Protein AF-M8C915-F1 (afdb_monomer_lite)

Organism: Aegilops tauschii (NCBI:txid37682)

pLDDT: mean 76.18, std 20.66, range [31.09, 98.12]

Foldseek 3Di:
DDDDPPDPVVVVVVVVVVVVVVVVVVVVVVVVVVVVVDDPVVVVVVVVVVVVVVVVVVVVVVVVVVVVVQVVQQVVCVVVCVVVVHRGVVVVVVVVVVVVVVVVVVVVVVVVVVVVVVVVVVVVVPPPPPVVVVVVVVVVVVVVVVVVVVVVVVVVVVVVVVVVVVVVVVVVVVVVVVVVVVVPVVVVVVVVVVVVVVVVVVVVVVVVVVVVVLVVVVVVVVVCVVVVPDDPDDPDDDDDDDDDDDDDDDDVVPVVVVVPPDDPVVVVVVVVVVVVVVVVVVVVVVVVVVVVVVVVVVVVVVVVVVVVVVVVVVVVVVVVPPPDDDDDDDDDDDDDDDDDDDDDDDDDDDDDDDDDDDDPPDPPDD

Sequence (366 aa):
MTGGLSGAMEARSNKWDDSRIESLKKKHKLESEMSELGSPRELQREELAVSEKITGLEKKSKKAGGKKTNEIVDRIYKDFSTSVGVTNIHEYEEKQLKDAQALQGTKLSLSNQLSKLKYQQEYEQKRDMHDPTAKLNNTHESLEKKLKGMQERECHELKAEAEDWKLKSDECVAQEYEQKRDMHDPTAKLNNTHESLEKKLKGMQERECHVQLRSRQREIHEKCELEQLKLPTVNDPMDTGSSSQELDHDYSQLTEIYLQVMRLSDRDKLEAEFKQKIGNHHSTYWMKSMQLSERRGREVRTRISKNVSKVKNGEKKKTHKNVRGDLPGTDYIPQTGGASHRRRTNRPAQEQNLKTRTFCEVLNNL

Structure (mmCIF, N/CA/C/O backbone):
data_AF-M8C915-F1
#
_entry.id   AF-M8C915-F1
#
loop_
_atom_site.group_PDB
_atom_site.id
_atom_site.type_symbol
_atom_site.label_atom_id
_atom_site.label_alt_id
_atom_site.label_comp_id
_atom_site.label_asym_id
_atom_site.label_entity_id
_atom_site.label_seq_id
_atom_site.pdbx_PDB_ins_code
_atom_site.Cartn_x
_atom_site.Cartn_y
_atom_site.Cartn_z
_atom_site.occupancy
_atom_site.B_iso_or_equiv
_atom_site.auth_seq_id
_atom_site.auth_comp_id
_atom_site.auth_asym_id
_atom_site.auth_atom_id
_atom_site.pdbx_PDB_model_num
ATOM 1 N N . MET A 1 1 ? 112.136 58.561 -57.563 1.00 38.50 1 MET A N 1
ATOM 2 C CA . MET A 1 1 ? 111.161 59.428 -58.255 1.00 38.50 1 MET A CA 1
ATOM 3 C C . MET A 1 1 ? 109.897 58.623 -58.486 1.00 38.50 1 MET A C 1
ATOM 5 O O . MET A 1 1 ? 109.978 57.457 -58.838 1.00 38.50 1 MET A O 1
ATOM 9 N N . THR A 1 2 ? 108.781 59.257 -58.148 1.00 53.03 2 THR A N 1
ATOM 10 C CA . THR A 1 2 ? 107.364 58.897 -58.307 1.00 53.03 2 THR A CA 1
ATOM 11 C C . THR A 1 2 ? 107.003 57.920 -59.430 1.00 53.03 2 THR A C 1
ATOM 13 O O . THR A 1 2 ? 107.364 58.158 -60.579 1.00 53.03 2 THR A O 1
ATOM 16 N N . GLY A 1 3 ? 106.149 56.934 -59.126 1.00 46.78 3 GLY A N 1
ATOM 17 C CA . GLY A 1 3 ? 105.267 56.354 -60.142 1.00 46.78 3 GLY A CA 1
ATOM 18 C C . GLY A 1 3 ? 104.745 54.946 -59.853 1.00 46.78 3 GLY A C 1
ATOM 19 O O . GLY A 1 3 ? 105.491 53.984 -59.957 1.00 46.78 3 GLY A O 1
ATOM 20 N N . GLY A 1 4 ? 103.434 54.829 -59.610 1.00 50.34 4 GLY A N 1
ATOM 21 C CA . GLY A 1 4 ? 102.659 53.734 -60.211 1.00 50.34 4 GLY A CA 1
ATOM 22 C C . GLY A 1 4 ? 102.225 52.552 -59.338 1.00 50.34 4 GLY A C 1
ATOM 23 O O . GLY A 1 4 ? 102.341 51.413 -59.772 1.00 50.34 4 GLY A O 1
ATOM 24 N N . LEU A 1 5 ? 101.639 52.797 -58.165 1.00 52.28 5 LEU A N 1
ATOM 25 C CA . LEU A 1 5 ? 100.993 51.796 -57.291 1.00 52.28 5 LEU A CA 1
ATOM 26 C C . LEU A 1 5 ? 99.668 51.178 -57.829 1.00 52.28 5 LEU A C 1
ATOM 28 O O . LEU A 1 5 ? 98.916 50.616 -57.043 1.00 52.28 5 LEU A O 1
ATOM 32 N N . SER A 1 6 ? 99.328 51.247 -59.124 1.00 53.72 6 SER A N 1
ATOM 33 C CA . SER A 1 6 ? 97.921 51.028 -59.542 1.00 53.72 6 SER A CA 1
ATOM 34 C C . SER A 1 6 ? 97.557 49.630 -60.078 1.00 53.72 6 SER A C 1
ATOM 36 O O . SER A 1 6 ? 96.429 49.198 -59.895 1.00 53.72 6 SER A O 1
ATOM 38 N N . GLY A 1 7 ? 98.463 48.875 -60.715 1.00 56.75 7 GLY A N 1
ATOM 39 C CA . GLY A 1 7 ? 98.048 47.702 -61.520 1.00 56.75 7 GLY A CA 1
ATOM 40 C C . GLY A 1 7 ? 97.860 46.366 -60.777 1.00 56.75 7 GLY A C 1
ATOM 41 O O . GLY A 1 7 ? 97.058 45.530 -61.186 1.00 56.75 7 GLY A O 1
ATOM 42 N N . ALA A 1 8 ? 98.586 46.131 -59.679 1.00 54.28 8 ALA A N 1
ATOM 43 C CA . ALA A 1 8 ? 98.568 44.837 -58.976 1.00 54.28 8 ALA A CA 1
ATOM 44 C C . ALA A 1 8 ? 97.492 44.739 -57.874 1.00 54.28 8 ALA A C 1
ATOM 46 O O . ALA A 1 8 ? 97.098 43.634 -57.492 1.00 54.28 8 ALA A O 1
ATOM 47 N N . MET A 1 9 ? 96.994 45.881 -57.383 1.00 53.22 9 MET A N 1
ATOM 48 C CA . MET A 1 9 ? 95.834 45.937 -56.483 1.00 53.22 9 MET A CA 1
ATOM 49 C C . MET A 1 9 ? 94.518 45.728 -57.244 1.00 53.22 9 MET A C 1
ATOM 51 O O . MET A 1 9 ? 93.615 45.083 -56.721 1.00 53.22 9 MET A O 1
ATOM 55 N N . GLU A 1 10 ? 94.436 46.168 -58.499 1.00 56.09 10 GLU A N 1
ATOM 56 C CA . GLU A 1 10 ? 93.204 46.130 -59.295 1.00 56.09 10 GLU A CA 1
ATOM 57 C C . GLU A 1 10 ? 92.842 44.705 -59.760 1.00 56.09 10 GLU A C 1
ATOM 59 O O . GLU A 1 10 ? 91.714 44.256 -59.583 1.00 56.09 10 GLU A O 1
ATOM 64 N N . ALA A 1 11 ? 93.817 43.902 -60.205 1.00 57.41 11 ALA A N 1
ATOM 65 C CA . ALA A 1 11 ? 93.576 42.509 -60.616 1.00 57.41 11 ALA A CA 1
ATOM 66 C C . ALA A 1 11 ? 93.233 41.550 -59.451 1.00 57.41 11 ALA A C 1
ATOM 68 O O . ALA A 1 11 ? 92.605 40.509 -59.663 1.00 57.41 11 ALA A O 1
ATOM 69 N N . ARG A 1 12 ? 93.648 41.876 -58.216 1.00 55.75 12 ARG A N 1
ATOM 70 C CA . ARG A 1 12 ? 93.291 41.110 -57.006 1.00 55.75 12 ARG A CA 1
ATOM 71 C C . ARG A 1 12 ? 91.986 41.605 -56.374 1.00 55.75 12 ARG A C 1
ATOM 73 O O . ARG A 1 12 ? 91.281 40.770 -55.815 1.00 55.75 12 ARG A O 1
ATOM 80 N N . SER A 1 13 ? 91.645 42.892 -56.511 1.00 56.75 13 SER A N 1
ATOM 81 C CA . SER A 1 13 ? 90.323 43.435 -56.149 1.00 56.75 13 SER A CA 1
ATOM 82 C C . SER A 1 13 ? 89.229 42.833 -57.034 1.00 56.75 13 SER A C 1
ATOM 84 O O . SER A 1 13 ? 88.305 42.201 -56.527 1.00 56.75 13 SER A O 1
ATOM 86 N N . ASN A 1 14 ? 89.427 42.857 -58.358 1.00 58.41 14 ASN A N 1
ATOM 87 C CA . ASN A 1 14 ? 88.424 42.409 -59.327 1.00 58.41 14 ASN A CA 1
ATOM 88 C C . ASN A 1 14 ? 88.029 40.929 -59.176 1.00 58.41 14 ASN A C 1
ATOM 90 O O . ASN A 1 14 ? 86.896 40.568 -59.450 1.00 58.41 14 ASN A O 1
ATOM 94 N N . LYS A 1 15 ? 88.911 40.053 -58.670 1.00 60.38 15 LYS A N 1
ATOM 95 C CA . LYS A 1 15 ? 88.585 38.627 -58.444 1.00 60.38 15 LYS A CA 1
ATOM 96 C C . LYS A 1 15 ? 87.541 38.422 -57.335 1.00 60.38 15 LYS A C 1
ATOM 98 O O . LYS A 1 15 ? 86.728 37.499 -57.403 1.00 60.38 15 LYS A O 1
ATOM 103 N N . TRP A 1 16 ? 87.602 39.256 -56.295 1.00 60.97 16 TRP A N 1
ATOM 104 C CA . TRP A 1 16 ? 86.638 39.258 -55.193 1.00 60.97 16 TRP A CA 1
ATOM 105 C C . TRP A 1 16 ? 85.360 40.003 -55.584 1.00 60.97 16 TRP A C 1
ATOM 107 O O . TRP A 1 16 ? 84.274 39.594 -55.170 1.00 60.97 16 TRP A O 1
ATOM 117 N N . ASP A 1 17 ? 85.481 41.013 -56.446 1.00 70.38 17 ASP A N 1
ATOM 118 C CA . ASP A 1 17 ? 84.347 41.746 -57.001 1.00 70.38 17 ASP A CA 1
ATOM 119 C C . ASP A 1 17 ? 83.558 40.904 -58.023 1.00 70.38 17 ASP A C 1
ATOM 121 O O . ASP A 1 17 ? 82.337 40.854 -57.931 1.00 70.38 17 ASP A O 1
ATOM 125 N N . ASP A 1 18 ? 84.205 40.124 -58.895 1.00 76.88 18 ASP A N 1
ATOM 126 C CA . ASP A 1 18 ? 83.549 39.256 -59.890 1.00 76.88 18 ASP A CA 1
ATOM 127 C C . ASP A 1 18 ? 82.753 38.113 -59.245 1.00 76.88 18 ASP A C 1
ATOM 129 O O . ASP A 1 18 ? 81.609 37.852 -59.611 1.00 76.88 18 ASP A O 1
ATOM 133 N N . SER A 1 19 ? 83.320 37.446 -58.234 1.00 79.38 19 SER A N 1
ATOM 134 C CA . SER A 1 19 ? 82.616 36.402 -57.471 1.00 79.38 19 SER A CA 1
ATOM 135 C C . SER A 1 19 ? 81.404 36.974 -56.719 1.00 79.38 19 SER A C 1
ATOM 137 O O . SER A 1 19 ? 80.324 36.369 -56.651 1.00 79.38 19 SER A O 1
ATOM 139 N N . ARG A 1 20 ? 81.545 38.199 -56.198 1.00 82.31 20 ARG A N 1
ATOM 140 C CA . ARG A 1 20 ? 80.453 38.945 -55.572 1.00 82.31 20 ARG A CA 1
ATOM 141 C C . AR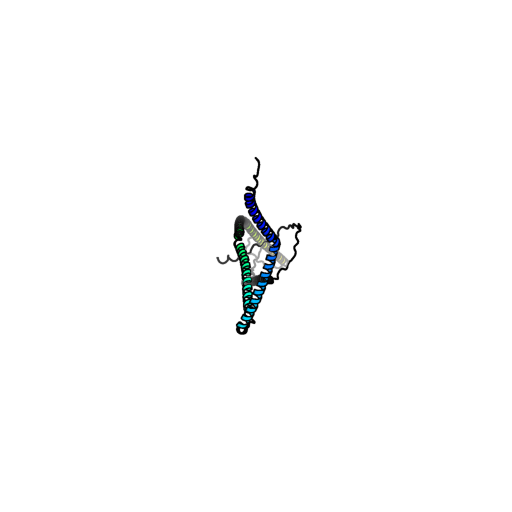G A 1 20 ? 79.398 39.378 -56.596 1.00 82.31 20 ARG A C 1
ATOM 143 O O . ARG A 1 20 ? 78.211 39.289 -56.308 1.00 82.31 20 ARG A O 1
ATOM 150 N N . ILE A 1 21 ? 79.797 39.781 -57.797 1.00 82.38 21 ILE A N 1
ATOM 151 C CA . ILE A 1 21 ? 78.893 40.152 -58.892 1.00 82.38 21 ILE A CA 1
ATOM 152 C C . ILE A 1 21 ? 78.132 38.927 -59.411 1.00 82.38 21 ILE A C 1
ATOM 154 O O . ILE A 1 21 ? 76.921 39.008 -59.590 1.00 82.38 21 ILE A O 1
ATOM 158 N N . GLU A 1 22 ? 78.778 37.778 -59.603 1.00 83.81 22 GLU A N 1
ATOM 159 C CA . GLU A 1 22 ? 78.109 36.546 -60.047 1.00 83.81 22 GLU A CA 1
ATOM 160 C C . GLU A 1 22 ? 77.145 35.992 -58.990 1.00 83.81 22 GLU A C 1
ATOM 162 O O . GLU A 1 22 ? 76.025 35.587 -59.312 1.00 83.81 22 GLU A O 1
ATOM 167 N N . SER A 1 23 ? 77.518 36.040 -57.707 1.00 84.06 23 SER A N 1
ATOM 168 C CA . SER A 1 23 ? 76.590 35.700 -56.621 1.00 84.06 23 SER A CA 1
ATOM 169 C C . SER A 1 23 ? 75.407 36.673 -56.541 1.00 84.06 23 SER A C 1
ATOM 171 O O . SER A 1 23 ? 74.281 36.231 -56.309 1.00 84.06 23 SER A O 1
ATOM 173 N N . LEU A 1 24 ? 75.615 37.965 -56.823 1.00 85.56 24 LEU A N 1
ATOM 174 C CA . LEU A 1 24 ? 74.541 38.956 -56.943 1.00 85.56 24 LEU A CA 1
ATOM 175 C C . LEU A 1 24 ? 73.653 38.730 -58.172 1.00 85.56 24 LEU A C 1
ATOM 177 O O . LEU A 1 24 ? 72.438 38.813 -58.044 1.00 85.56 24 LEU A O 1
ATOM 181 N N . LYS A 1 25 ? 74.207 38.388 -59.341 1.00 87.50 25 LYS A N 1
ATOM 182 C CA . LYS A 1 25 ? 73.418 38.031 -60.535 1.00 87.50 25 LYS A CA 1
ATOM 183 C C . LYS A 1 25 ? 72.577 36.787 -60.288 1.00 87.50 25 LYS A C 1
ATOM 185 O O . LYS A 1 25 ? 71.403 36.763 -60.644 1.00 87.50 25 LYS A O 1
ATOM 190 N N . LYS A 1 26 ? 73.150 35.769 -59.638 1.00 89.06 26 LYS A N 1
ATOM 191 C CA . LYS A 1 26 ? 72.420 34.564 -59.233 1.00 89.06 26 LYS A CA 1
ATOM 192 C C . LYS A 1 26 ? 71.311 34.903 -58.242 1.00 89.06 26 LYS A C 1
ATOM 194 O O . LYS A 1 26 ? 70.204 34.403 -58.390 1.00 89.06 26 LYS A O 1
ATOM 199 N N . LYS A 1 27 ? 71.581 35.790 -57.283 1.00 86.31 27 LYS A N 1
ATOM 200 C CA . LYS A 1 27 ? 70.575 36.294 -56.344 1.00 86.31 27 LYS A CA 1
ATOM 201 C C . LYS A 1 27 ? 69.454 37.051 -57.060 1.00 86.31 27 LYS A C 1
ATOM 203 O O . LYS A 1 27 ? 68.301 36.728 -56.833 1.00 86.31 27 LYS A O 1
ATOM 208 N N . HIS A 1 28 ? 69.774 37.979 -57.959 1.00 86.19 28 HIS A N 1
ATOM 209 C CA . HIS A 1 28 ? 68.784 38.726 -58.739 1.00 86.19 28 HIS A CA 1
ATOM 210 C C . HIS A 1 28 ? 67.959 37.805 -59.644 1.00 86.19 28 HIS A C 1
ATOM 212 O O . HIS A 1 28 ? 66.758 37.991 -59.798 1.00 86.19 28 HIS A O 1
ATOM 218 N N . LYS A 1 29 ? 68.584 36.779 -60.230 1.00 88.25 29 LYS A N 1
ATOM 219 C CA . LYS A 1 29 ? 67.878 35.760 -61.010 1.00 88.25 29 LYS A CA 1
ATOM 220 C C . LYS A 1 29 ? 66.891 34.980 -60.139 1.00 88.25 29 LYS A C 1
ATOM 222 O O . LYS A 1 29 ? 65.741 34.839 -60.528 1.00 88.25 29 LYS A O 1
ATOM 227 N N . LEU A 1 30 ? 67.311 34.562 -58.943 1.00 84.56 30 LEU A N 1
ATOM 228 C CA . LEU A 1 30 ? 66.426 33.924 -57.965 1.00 84.56 30 LEU A CA 1
ATOM 229 C C . LEU A 1 30 ? 65.316 34.874 -57.485 1.00 84.56 30 LEU A C 1
ATOM 231 O O . LEU A 1 30 ? 64.187 34.441 -57.318 1.00 84.56 30 LEU A O 1
ATOM 235 N N . GLU A 1 31 ? 65.599 36.164 -57.290 1.00 82.81 31 GLU A N 1
ATOM 236 C CA . GLU A 1 31 ? 64.591 37.175 -56.934 1.00 82.81 31 GLU A CA 1
ATOM 237 C C . GLU A 1 31 ? 63.582 37.401 -58.073 1.00 82.81 31 GLU A C 1
ATOM 239 O O . GLU A 1 31 ? 62.388 37.514 -57.805 1.00 82.81 31 GLU A O 1
ATOM 244 N N . SER A 1 32 ? 64.031 37.391 -59.333 1.00 83.75 32 SER A N 1
ATOM 245 C CA . SER A 1 32 ? 63.165 37.459 -60.519 1.00 83.75 32 SER A CA 1
ATOM 246 C C . SER A 1 32 ? 62.274 36.221 -60.629 1.00 83.75 32 SER A C 1
ATOM 248 O O . SER A 1 32 ? 61.064 36.354 -60.775 1.00 83.75 32 SER A O 1
ATOM 250 N N . GLU A 1 33 ? 62.847 35.023 -60.476 1.00 84.25 33 GLU A N 1
ATOM 251 C CA . GLU A 1 33 ? 62.104 33.755 -60.479 1.00 84.25 33 GLU A CA 1
ATOM 252 C C . GLU A 1 33 ? 61.085 33.699 -59.320 1.00 84.25 33 GLU A C 1
ATOM 254 O O . GLU A 1 33 ? 59.947 33.281 -59.511 1.00 84.25 33 GLU A O 1
ATOM 259 N N . MET A 1 34 ? 61.434 34.197 -58.128 1.00 74.00 34 MET A N 1
ATOM 260 C CA . MET A 1 34 ? 60.511 34.285 -56.985 1.00 74.00 34 MET A CA 1
ATOM 261 C C . MET A 1 34 ? 59.401 35.325 -57.185 1.00 74.00 34 MET A C 1
ATOM 263 O O . MET A 1 34 ? 58.300 35.147 -56.668 1.00 74.00 34 MET A O 1
ATOM 267 N N . SER A 1 35 ? 59.678 36.406 -57.918 1.00 76.81 35 SER A N 1
ATOM 268 C CA . SER A 1 35 ? 58.688 37.425 -58.278 1.00 76.81 35 SER A CA 1
ATOM 269 C C . SER A 1 35 ? 57.713 36.923 -59.350 1.00 76.81 35 SER A C 1
ATOM 271 O O . SER A 1 35 ? 56.542 37.297 -59.333 1.00 76.81 35 SER A O 1
ATOM 273 N N . GLU A 1 36 ? 58.175 36.077 -60.273 1.00 81.50 36 GLU A N 1
ATOM 274 C CA . GLU A 1 36 ? 57.349 35.444 -61.311 1.00 81.50 36 GLU A CA 1
ATOM 275 C C . GLU A 1 36 ? 56.415 34.361 -60.757 1.00 81.50 36 GLU A C 1
ATOM 277 O O . GLU A 1 36 ? 55.303 34.201 -61.257 1.00 81.50 36 GLU A O 1
ATOM 282 N N . LEU A 1 37 ? 56.819 33.647 -59.700 1.00 69.56 37 LEU A N 1
ATOM 283 C CA . LEU A 1 37 ? 56.031 32.570 -59.083 1.00 69.56 37 LEU A CA 1
ATOM 284 C C . LEU A 1 37 ? 54.781 33.055 -58.316 1.00 69.56 37 LEU A C 1
ATOM 286 O O . LEU A 1 37 ? 54.081 32.251 -57.706 1.00 69.56 37 LEU A O 1
ATOM 290 N N . GLY A 1 38 ? 54.441 34.344 -58.387 1.00 74.94 38 GLY A N 1
ATOM 291 C CA . GLY A 1 38 ? 53.267 34.917 -57.733 1.00 74.94 38 GLY A CA 1
ATOM 292 C C . GLY A 1 38 ? 53.406 34.983 -56.209 1.00 74.94 38 GLY A C 1
ATOM 293 O O . GLY A 1 38 ? 54.370 34.512 -55.605 1.00 74.94 38 GLY A O 1
ATOM 294 N N . SER A 1 39 ? 52.435 35.609 -55.540 1.00 82.00 39 SER A N 1
ATOM 295 C CA . SER A 1 39 ? 52.457 35.658 -54.074 1.00 82.00 39 SER A CA 1
ATOM 296 C C . SER A 1 39 ? 52.291 34.243 -53.500 1.00 82.00 39 SER A C 1
ATOM 298 O O . SER A 1 39 ? 51.404 33.519 -53.956 1.00 82.00 39 SER A O 1
ATOM 300 N N . PRO A 1 40 ? 53.008 33.861 -52.424 1.00 80.69 40 PRO A N 1
ATOM 301 C CA . PRO A 1 40 ? 52.779 32.586 -51.736 1.00 80.69 40 PRO A CA 1
ATOM 302 C C . PRO A 1 40 ? 51.306 32.338 -51.366 1.00 80.69 40 PRO A C 1
ATOM 304 O O . PRO A 1 40 ? 50.837 31.205 -51.368 1.00 80.69 40 PRO A O 1
ATOM 307 N N . ARG A 1 41 ? 50.538 33.407 -51.102 1.00 81.38 41 ARG A N 1
ATOM 308 C CA . ARG A 1 41 ? 49.092 33.328 -50.827 1.00 81.38 41 ARG A CA 1
ATOM 309 C C . ARG A 1 41 ? 48.245 33.014 -52.062 1.00 81.38 41 ARG A C 1
ATOM 311 O O . ARG A 1 41 ? 47.137 32.507 -51.931 1.00 81.38 41 ARG A O 1
ATOM 318 N N . GLU A 1 42 ? 48.699 33.395 -53.247 1.00 84.44 42 GLU A N 1
ATOM 319 C CA . GLU A 1 42 ? 48.025 33.104 -54.512 1.00 84.44 42 GLU A CA 1
ATOM 320 C C . GLU A 1 42 ? 48.289 31.663 -54.938 1.00 84.44 42 GLU A C 1
ATOM 322 O O . GLU A 1 42 ? 47.333 30.935 -55.186 1.00 84.44 42 GLU A O 1
ATOM 327 N N . LEU A 1 43 ? 49.542 31.208 -54.842 1.00 84.69 43 LEU A N 1
ATOM 328 C CA . LEU A 1 43 ? 49.895 29.799 -55.029 1.00 84.69 43 LEU A CA 1
ATOM 329 C C . LEU A 1 43 ? 49.123 28.875 -54.082 1.00 84.69 43 LEU A C 1
ATOM 331 O O . LEU A 1 43 ? 48.573 27.876 -54.527 1.00 84.69 43 LEU A O 1
ATOM 335 N N . GLN A 1 44 ? 49.002 29.234 -52.800 1.00 84.88 44 GLN A N 1
ATOM 336 C CA . GLN A 1 44 ? 48.230 28.439 -51.841 1.00 84.88 44 GLN A CA 1
ATOM 337 C C . GLN A 1 44 ? 46.726 28.409 -52.164 1.00 84.88 44 GLN A C 1
ATOM 339 O O . GLN A 1 44 ? 46.057 27.409 -51.913 1.00 84.88 44 GLN A O 1
ATOM 344 N N . ARG A 1 45 ? 46.171 29.485 -52.739 1.00 86.25 45 ARG A N 1
ATOM 345 C CA . ARG A 1 45 ? 44.769 29.505 -53.187 1.00 86.25 45 ARG A CA 1
ATOM 346 C C . ARG A 1 45 ? 44.555 28.611 -54.404 1.00 86.25 45 ARG A C 1
ATOM 348 O O . ARG A 1 45 ? 43.589 27.853 -54.423 1.00 86.25 45 ARG A O 1
ATOM 355 N N . GLU A 1 46 ? 45.459 28.663 -55.376 1.00 87.94 46 GLU A N 1
ATOM 356 C CA . GLU A 1 46 ? 45.406 27.792 -56.551 1.00 87.94 46 GLU A CA 1
ATOM 357 C C . GLU A 1 46 ? 45.661 26.322 -56.191 1.00 87.94 46 GLU A C 1
ATOM 359 O O . GLU A 1 46 ? 44.972 25.444 -56.703 1.00 87.94 46 GLU A O 1
ATOM 364 N N . GLU A 1 47 ? 46.563 26.031 -55.250 1.00 87.69 47 GLU A N 1
ATOM 365 C CA . GLU A 1 47 ? 46.785 24.679 -54.723 1.00 87.69 47 GLU A CA 1
ATOM 366 C C . GLU A 1 47 ? 45.507 24.109 -54.094 1.00 87.69 47 GLU A C 1
ATOM 368 O O . GLU A 1 47 ? 45.098 22.992 -54.421 1.00 87.69 47 GLU A O 1
ATOM 373 N N . LEU A 1 48 ? 44.823 24.892 -53.252 1.00 88.81 48 LEU A N 1
ATOM 374 C CA . LEU A 1 48 ? 43.539 24.493 -52.679 1.00 88.81 48 LEU A CA 1
ATOM 375 C C . LEU A 1 48 ? 42.489 24.271 -53.775 1.00 88.81 48 LEU A C 1
ATOM 377 O O . LEU A 1 48 ? 41.843 23.223 -53.782 1.00 88.81 48 LEU A O 1
ATOM 381 N N . ALA A 1 49 ? 42.375 25.178 -54.748 1.00 90.56 49 ALA A N 1
ATOM 382 C CA . ALA A 1 49 ? 41.427 25.051 -55.856 1.00 90.56 49 ALA A CA 1
ATOM 383 C C . ALA A 1 49 ? 41.703 23.817 -56.738 1.00 90.56 49 ALA A C 1
ATOM 385 O O . ALA A 1 49 ? 40.776 23.129 -57.178 1.00 90.56 49 ALA A O 1
ATOM 386 N N . VAL A 1 50 ? 42.973 23.504 -56.996 1.00 91.44 50 VAL A N 1
ATOM 387 C CA . VAL A 1 50 ? 43.384 22.291 -57.711 1.00 91.44 50 VAL A CA 1
ATOM 388 C C . VAL A 1 50 ? 43.089 21.050 -56.869 1.00 91.44 50 VAL A C 1
ATOM 390 O O . VAL A 1 50 ? 42.537 20.089 -57.403 1.00 91.44 50 VAL A O 1
ATOM 393 N N . SER A 1 51 ? 43.349 21.073 -55.559 1.00 90.56 51 SER A N 1
ATOM 394 C CA . SER A 1 51 ? 43.024 19.959 -54.656 1.00 90.56 51 SER A CA 1
ATOM 395 C C . SER A 1 51 ? 41.516 19.671 -54.611 1.00 90.56 51 SER A C 1
ATOM 397 O O . SER A 1 51 ? 41.087 18.517 -54.681 1.00 90.56 51 SER A O 1
ATOM 399 N N . GLU A 1 52 ? 40.676 20.707 -54.605 1.00 91.56 52 GLU A N 1
ATOM 400 C CA . GLU A 1 52 ? 39.220 20.573 -54.667 1.00 91.56 52 GLU A CA 1
ATOM 401 C C . GLU A 1 52 ? 38.769 19.964 -56.001 1.00 91.56 52 GLU A C 1
ATOM 403 O O . GLU A 1 52 ? 37.915 19.072 -56.032 1.00 91.56 52 GLU A O 1
ATOM 408 N N . LYS A 1 53 ? 39.378 20.378 -57.119 1.00 94.06 53 LYS A N 1
ATOM 409 C CA . LYS A 1 53 ? 39.108 19.788 -58.439 1.00 94.06 53 LYS A CA 1
ATOM 410 C C . LYS A 1 53 ? 39.539 18.324 -58.504 1.00 94.06 53 LYS A C 1
ATOM 412 O O . LYS A 1 53 ? 38.765 17.501 -58.996 1.00 94.06 53 LYS A O 1
ATOM 417 N N . ILE A 1 54 ? 40.721 17.985 -57.985 1.00 93.25 54 ILE A N 1
ATOM 418 C CA . ILE A 1 54 ? 41.228 16.606 -57.922 1.00 93.25 54 ILE A CA 1
ATOM 419 C C . ILE A 1 54 ? 40.273 15.744 -57.095 1.00 93.25 54 ILE A C 1
ATOM 421 O O . ILE A 1 54 ? 39.759 14.748 -57.600 1.00 93.25 54 ILE A O 1
ATOM 425 N N . THR A 1 55 ? 39.928 16.164 -55.875 1.00 91.88 55 THR A N 1
ATOM 426 C CA . THR A 1 55 ? 38.995 15.410 -55.020 1.00 91.88 55 THR A CA 1
ATOM 427 C C . THR A 1 55 ? 37.603 15.285 -55.652 1.00 91.88 55 THR A C 1
ATOM 429 O O . THR A 1 55 ? 36.949 14.245 -55.537 1.00 91.88 55 THR A O 1
ATOM 432 N N . GLY A 1 56 ? 37.137 16.313 -56.367 1.00 91.88 56 GLY A N 1
ATOM 433 C CA . GLY A 1 56 ? 35.893 16.275 -57.131 1.00 91.88 56 GLY A CA 1
ATOM 434 C C . GLY A 1 56 ? 35.926 15.260 -58.279 1.00 91.88 56 GLY A C 1
ATOM 435 O O . GLY A 1 56 ? 34.975 14.491 -58.453 1.00 91.88 56 GLY A O 1
ATOM 436 N N . LEU A 1 57 ? 37.017 15.226 -59.046 1.00 91.50 57 LEU A N 1
ATOM 437 C CA . LEU A 1 57 ? 37.224 14.263 -60.130 1.00 91.50 57 LEU A CA 1
ATOM 438 C C . LEU A 1 57 ? 37.363 12.834 -59.599 1.00 91.50 57 LEU A C 1
ATOM 440 O O . LEU A 1 57 ? 36.739 11.926 -60.147 1.00 91.50 57 LEU A O 1
ATOM 444 N N . GLU A 1 58 ? 38.078 12.629 -58.496 1.00 91.69 58 GLU A N 1
ATOM 445 C CA . GLU A 1 58 ? 38.187 11.326 -57.838 1.00 91.69 58 GLU A CA 1
ATOM 446 C C . GLU A 1 58 ? 36.827 10.802 -57.373 1.00 91.69 58 GLU A C 1
ATOM 448 O O . GLU A 1 58 ? 36.492 9.643 -57.622 1.00 91.69 58 GLU A O 1
ATOM 453 N N . LYS A 1 59 ? 36.004 11.652 -56.743 1.00 92.06 59 LYS A N 1
ATOM 454 C CA . LYS A 1 59 ? 34.635 11.286 -56.339 1.00 92.06 59 LYS A CA 1
ATOM 455 C C . LYS A 1 59 ? 33.790 10.874 -57.544 1.00 92.06 59 LYS A C 1
ATOM 457 O O . LYS A 1 59 ? 33.074 9.874 -57.480 1.00 92.06 59 LYS A O 1
ATOM 462 N N . LYS A 1 60 ? 33.879 11.615 -58.654 1.00 91.62 60 LYS A N 1
ATOM 463 C CA . LYS A 1 60 ? 33.157 11.296 -59.898 1.00 91.62 60 LYS A CA 1
ATOM 464 C C . LYS A 1 60 ? 33.646 9.990 -60.523 1.00 91.62 60 LYS A C 1
ATOM 466 O O . LYS A 1 60 ? 32.813 9.171 -60.901 1.00 91.62 60 LYS A O 1
ATOM 471 N N . SER A 1 61 ? 34.959 9.777 -60.579 1.00 88.75 61 SER A N 1
ATOM 472 C CA . SER A 1 61 ? 35.574 8.551 -61.095 1.00 88.75 61 SER A CA 1
ATOM 473 C C . SER A 1 61 ? 35.156 7.328 -60.273 1.00 88.75 61 SER A C 1
ATOM 475 O O . SER A 1 61 ? 34.640 6.360 -60.829 1.00 88.75 61 SER A O 1
ATOM 477 N N . LYS A 1 62 ? 35.234 7.413 -58.937 1.00 87.56 62 LYS A N 1
ATOM 478 C CA . LYS A 1 62 ? 34.767 6.360 -58.017 1.00 87.56 62 LYS A CA 1
ATOM 479 C C . LYS A 1 62 ? 33.279 6.054 -58.204 1.00 87.56 62 LYS A C 1
ATOM 481 O O . LYS A 1 62 ? 32.902 4.890 -58.299 1.00 87.56 62 LYS A O 1
ATOM 486 N N . LYS A 1 63 ? 32.432 7.083 -58.329 1.00 88.25 63 LYS A N 1
ATOM 487 C CA . LYS A 1 63 ? 30.991 6.910 -58.583 1.00 88.25 63 LYS A CA 1
ATOM 488 C C . LYS A 1 63 ? 30.717 6.251 -59.938 1.00 88.25 63 LYS A C 1
ATOM 490 O O . LYS A 1 63 ? 29.834 5.406 -60.032 1.00 88.25 63 LYS A O 1
ATOM 495 N N . ALA A 1 64 ? 31.443 6.640 -60.986 1.00 87.19 64 ALA A N 1
ATOM 496 C CA . ALA A 1 64 ? 31.288 6.066 -62.320 1.00 87.19 64 ALA A CA 1
ATOM 497 C C . ALA A 1 64 ? 31.765 4.605 -62.378 1.00 87.19 64 ALA A C 1
ATOM 499 O O . ALA A 1 64 ? 31.083 3.773 -62.970 1.00 87.19 64 ALA A O 1
ATOM 500 N N . GLY A 1 65 ? 32.892 4.288 -61.733 1.00 84.88 65 GLY A N 1
ATOM 501 C CA . GLY A 1 65 ? 33.384 2.918 -61.585 1.00 84.88 65 GLY A CA 1
ATOM 502 C C . GLY A 1 65 ? 32.404 2.036 -60.811 1.00 84.88 65 GLY A C 1
ATOM 503 O O . GLY A 1 65 ? 32.038 0.974 -61.300 1.00 84.88 65 GLY A O 1
ATOM 504 N N . GLY A 1 66 ? 31.898 2.519 -59.671 1.00 85.62 66 GLY A N 1
ATOM 505 C CA . GLY A 1 66 ? 30.916 1.793 -58.859 1.00 85.62 66 GLY A CA 1
ATOM 506 C C . GLY A 1 66 ? 29.639 1.437 -59.622 1.00 85.62 66 GLY A C 1
ATOM 507 O O . GLY A 1 66 ? 29.186 0.304 -59.551 1.00 85.62 66 GLY A O 1
ATOM 508 N N . LYS A 1 67 ? 29.097 2.355 -60.435 1.00 86.25 67 LYS A N 1
ATOM 509 C CA . LYS A 1 67 ? 27.913 2.067 -61.267 1.00 86.25 67 LYS A CA 1
ATOM 510 C C . LYS A 1 67 ? 28.140 0.921 -62.253 1.00 86.25 67 LYS A C 1
ATOM 512 O O . LYS A 1 67 ? 27.303 0.035 -62.344 1.00 86.25 67 LYS A O 1
ATOM 517 N N . LYS A 1 68 ? 29.280 0.921 -62.951 1.00 88.69 68 LYS A N 1
ATOM 518 C CA . LYS A 1 68 ? 29.629 -0.145 -63.904 1.00 88.69 68 LYS A CA 1
ATOM 519 C C . LYS A 1 68 ? 29.789 -1.492 -63.205 1.00 88.69 68 LYS A C 1
ATOM 521 O O . LYS A 1 68 ? 29.361 -2.509 -63.735 1.00 88.69 68 LYS A O 1
ATOM 526 N N . THR A 1 69 ? 30.393 -1.497 -62.018 1.00 88.50 69 THR A N 1
ATOM 527 C CA . THR A 1 69 ? 30.500 -2.708 -61.200 1.00 88.50 69 THR A CA 1
ATOM 528 C C . THR A 1 69 ? 29.119 -3.231 -60.826 1.00 88.50 69 THR A C 1
ATOM 530 O O . THR A 1 69 ? 28.859 -4.411 -61.039 1.00 88.50 69 THR A O 1
ATOM 533 N N . ASN A 1 70 ? 28.223 -2.361 -60.355 1.00 86.31 70 ASN A N 1
ATOM 534 C CA . ASN A 1 70 ? 26.857 -2.747 -60.004 1.00 86.31 70 ASN A CA 1
ATOM 535 C C . ASN A 1 70 ? 26.111 -3.322 -61.218 1.00 86.31 70 ASN A C 1
ATOM 537 O O . ASN A 1 70 ? 25.548 -4.399 -61.124 1.00 86.31 70 ASN A O 1
ATOM 541 N N . GLU A 1 71 ? 26.201 -2.699 -62.395 1.00 86.44 71 GLU A N 1
ATOM 542 C CA . GLU A 1 71 ? 25.575 -3.223 -63.622 1.00 86.44 71 GLU A CA 1
ATOM 543 C C . GLU A 1 71 ? 26.067 -4.637 -63.997 1.00 86.44 71 GLU A C 1
ATOM 545 O O . GLU A 1 71 ? 25.291 -5.477 -64.458 1.00 86.44 71 GLU A O 1
ATOM 550 N N . ILE A 1 72 ? 27.360 -4.920 -63.800 1.00 88.19 72 ILE A N 1
ATOM 551 C CA . ILE A 1 72 ? 27.935 -6.253 -64.036 1.00 88.19 72 ILE A CA 1
ATOM 552 C C . ILE A 1 72 ? 27.415 -7.252 -63.000 1.00 88.19 72 ILE A C 1
ATOM 554 O O . ILE A 1 72 ? 27.031 -8.364 -63.358 1.00 88.19 72 ILE A O 1
ATOM 558 N N . VAL A 1 73 ? 27.398 -6.858 -61.729 1.00 87.50 73 VAL A N 1
ATOM 559 C CA . VAL A 1 73 ? 26.920 -7.679 -60.613 1.00 87.50 73 VAL A CA 1
ATOM 560 C C . VAL A 1 73 ? 25.441 -8.028 -60.803 1.00 87.50 73 VAL A C 1
ATOM 562 O O . VAL A 1 73 ? 25.089 -9.205 -60.778 1.00 87.50 73 VAL A O 1
ATOM 565 N N . ASP A 1 74 ? 24.600 -7.052 -61.133 1.00 86.81 74 ASP A N 1
ATOM 566 C CA . ASP A 1 74 ? 23.173 -7.243 -61.413 1.00 86.81 74 ASP A CA 1
ATOM 567 C C . ASP A 1 74 ? 22.951 -8.247 -62.543 1.00 86.81 74 ASP A C 1
ATOM 569 O O . ASP A 1 74 ? 22.060 -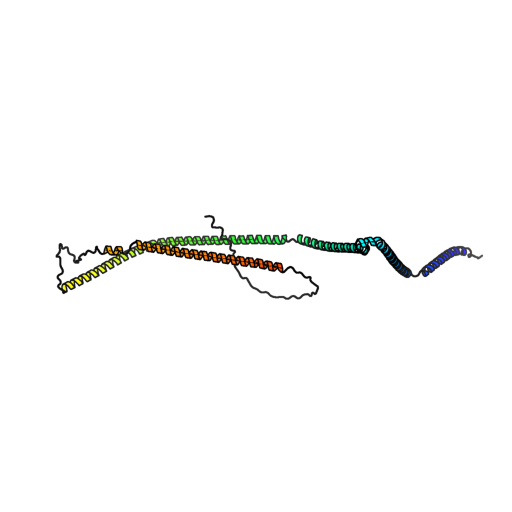9.094 -62.483 1.00 86.81 74 ASP A O 1
ATOM 573 N N . ARG A 1 75 ? 23.795 -8.186 -63.579 1.00 88.19 75 ARG A N 1
ATOM 574 C CA . ARG A 1 75 ? 23.741 -9.117 -64.706 1.00 88.19 75 ARG A CA 1
ATOM 575 C C . ARG A 1 75 ? 24.145 -10.537 -64.308 1.00 88.19 75 ARG A C 1
ATOM 577 O O . ARG A 1 75 ? 23.541 -11.478 -64.812 1.00 88.19 75 ARG A O 1
ATOM 584 N N . ILE A 1 76 ? 25.148 -10.693 -63.444 1.00 90.06 76 ILE A N 1
ATOM 585 C CA . ILE A 1 76 ? 25.621 -12.003 -62.965 1.00 90.06 76 ILE A CA 1
ATOM 586 C C . ILE A 1 76 ? 24.586 -12.648 -62.037 1.00 90.06 76 ILE A C 1
ATOM 588 O O . ILE A 1 76 ? 24.349 -13.849 -62.127 1.00 90.06 76 ILE A O 1
ATOM 592 N N . TYR A 1 77 ? 23.950 -11.860 -61.168 1.00 90.31 77 TYR A N 1
ATOM 593 C CA . TYR A 1 77 ? 23.039 -12.371 -60.143 1.00 90.31 77 TYR A CA 1
ATOM 594 C C . TYR A 1 77 ? 21.554 -12.318 -60.522 1.00 90.31 77 TYR A C 1
ATOM 596 O O . TYR A 1 77 ? 20.723 -12.740 -59.724 1.00 90.31 77 TYR A O 1
ATOM 604 N N . LYS A 1 78 ? 21.191 -11.871 -61.730 1.00 88.94 78 LYS A N 1
ATOM 605 C CA . LYS A 1 78 ? 19.792 -11.709 -62.171 1.00 88.94 78 LYS A CA 1
ATOM 606 C C . LYS A 1 78 ? 18.915 -12.946 -61.939 1.00 88.94 78 LYS A C 1
ATOM 608 O O . LYS A 1 78 ? 17.795 -12.830 -61.434 1.00 88.94 78 LYS A O 1
ATOM 613 N N . ASP A 1 79 ? 19.422 -14.124 -62.289 1.00 90.62 79 ASP A N 1
ATOM 614 C CA . ASP A 1 79 ? 18.681 -15.384 -62.156 1.00 90.62 79 ASP A CA 1
ATOM 615 C C . ASP A 1 79 ? 18.482 -15.754 -60.678 1.00 90.62 79 ASP A C 1
ATOM 617 O O . ASP A 1 79 ? 17.403 -16.189 -60.273 1.00 90.62 79 ASP A O 1
ATOM 621 N N . PHE A 1 80 ? 19.491 -15.487 -59.842 1.00 88.44 80 PHE A N 1
ATOM 622 C CA . PHE A 1 80 ? 19.424 -15.675 -58.394 1.00 88.44 80 PHE A CA 1
ATOM 623 C C . PHE A 1 80 ? 18.456 -14.688 -57.732 1.00 88.44 80 PHE A C 1
ATOM 625 O O . PHE A 1 80 ? 17.611 -15.099 -56.941 1.00 88.44 80 PHE A O 1
ATOM 632 N N . SER A 1 81 ? 18.520 -13.402 -58.085 1.00 89.56 81 SER A N 1
ATOM 633 C CA . SER A 1 81 ? 17.592 -12.377 -57.596 1.00 89.56 81 SER A CA 1
ATOM 634 C C . SER A 1 81 ? 16.142 -12.753 -57.916 1.00 89.56 81 SER A C 1
ATOM 636 O O . SER A 1 81 ? 15.293 -12.740 -57.025 1.00 89.56 81 SER A O 1
ATOM 638 N N . THR A 1 82 ? 15.884 -13.228 -59.139 1.00 87.62 82 THR A N 1
ATOM 639 C CA . THR A 1 82 ? 14.567 -13.750 -59.543 1.00 87.62 82 THR A CA 1
ATOM 640 C C . THR A 1 82 ? 14.161 -14.974 -58.711 1.00 87.62 82 THR A C 1
ATOM 642 O O . THR A 1 82 ? 13.015 -15.064 -58.279 1.00 87.62 82 THR A O 1
ATOM 645 N N . SER A 1 83 ? 15.097 -15.887 -58.422 1.00 90.44 83 SER A N 1
ATOM 646 C CA . SER A 1 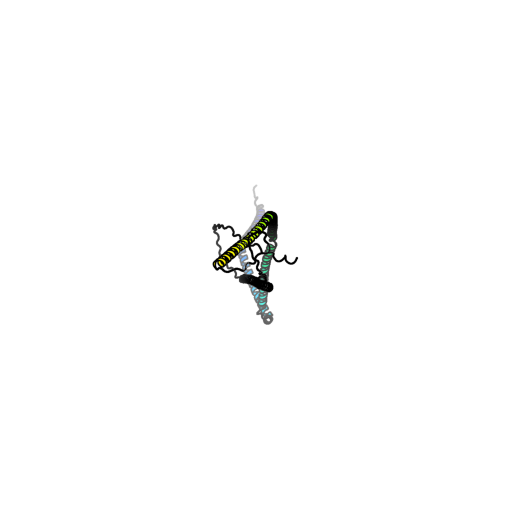83 ? 14.850 -17.081 -57.599 1.00 90.44 83 SER A CA 1
ATOM 647 C C . SER A 1 83 ? 14.547 -16.772 -56.129 1.00 90.44 83 SER A C 1
ATOM 649 O O . SER A 1 83 ? 13.788 -17.511 -55.506 1.00 90.44 83 SER A O 1
ATOM 651 N N . VAL A 1 84 ? 15.149 -15.727 -55.555 1.00 84.69 84 VAL A N 1
ATOM 652 C CA . VAL A 1 84 ? 14.928 -15.300 -54.158 1.00 84.69 84 VAL A CA 1
ATOM 653 C C . VAL A 1 84 ? 13.762 -14.300 -54.054 1.00 84.69 84 VAL A C 1
ATOM 655 O O . VAL A 1 84 ? 13.298 -13.994 -52.958 1.00 84.69 84 VAL A O 1
ATOM 658 N N . GLY A 1 85 ? 13.241 -13.824 -55.190 1.00 86.19 85 GLY A N 1
ATOM 659 C CA . GLY A 1 85 ? 12.124 -12.880 -55.253 1.00 86.19 85 GLY A CA 1
ATOM 660 C C . GLY A 1 85 ? 12.513 -11.437 -54.920 1.00 86.19 85 GLY A C 1
ATOM 661 O O . GLY A 1 85 ? 11.683 -10.684 -54.416 1.00 86.19 85 GLY A O 1
ATOM 662 N N . VAL A 1 86 ? 13.765 -11.048 -55.177 1.00 86.12 86 VAL A N 1
ATOM 663 C CA . VAL A 1 86 ? 14.278 -9.681 -54.973 1.00 86.12 86 VAL A CA 1
ATOM 664 C C . VAL A 1 86 ? 14.631 -9.066 -56.328 1.00 86.12 86 VAL A C 1
ATOM 666 O O . VAL A 1 86 ? 15.053 -9.781 -57.232 1.00 86.12 86 VAL A O 1
ATOM 669 N N . THR A 1 87 ? 14.473 -7.749 -56.499 1.00 83.62 87 THR A N 1
ATOM 670 C CA . THR A 1 87 ? 14.748 -7.100 -57.795 1.00 83.62 87 THR A CA 1
ATOM 671 C C . THR A 1 87 ? 16.237 -7.100 -58.156 1.00 83.62 87 THR A C 1
ATOM 673 O O . THR A 1 87 ? 16.591 -7.251 -59.324 1.00 83.62 87 THR A O 1
ATOM 676 N N . ASN A 1 88 ? 17.104 -6.966 -57.149 1.00 86.56 88 ASN A N 1
ATOM 677 C CA . ASN A 1 88 ? 18.559 -6.932 -57.257 1.00 86.56 88 ASN A CA 1
ATOM 678 C C . ASN A 1 88 ? 19.184 -7.330 -55.902 1.00 86.56 88 ASN A C 1
ATOM 680 O O . ASN A 1 88 ? 18.634 -7.010 -54.848 1.00 86.56 88 ASN A O 1
ATOM 684 N N . ILE A 1 89 ? 20.346 -7.988 -55.902 1.00 84.81 89 ILE A N 1
ATOM 685 C CA . ILE A 1 89 ? 21.099 -8.298 -54.679 1.00 84.81 89 ILE A CA 1
ATOM 686 C C . ILE A 1 89 ? 21.402 -7.060 -53.820 1.00 84.81 89 ILE A C 1
ATOM 688 O O . ILE A 1 89 ? 21.418 -7.166 -52.597 1.00 84.81 89 ILE A O 1
ATOM 692 N N . HIS A 1 90 ? 21.558 -5.880 -54.423 1.00 83.88 90 HIS A N 1
ATOM 693 C CA . HIS A 1 90 ? 21.837 -4.652 -53.677 1.00 83.88 90 HIS A CA 1
ATOM 694 C C . HIS A 1 90 ? 20.644 -4.168 -52.846 1.00 83.88 90 HIS A C 1
ATOM 696 O O . HIS A 1 90 ? 20.835 -3.662 -51.745 1.00 83.88 90 HIS A O 1
ATOM 702 N N . GLU A 1 91 ? 19.412 -4.369 -53.326 1.00 82.56 91 GLU A N 1
ATOM 703 C CA . GLU A 1 91 ? 18.205 -4.072 -52.544 1.00 82.56 91 GLU A CA 1
ATOM 704 C C . GLU A 1 91 ? 18.141 -4.970 -51.300 1.00 82.56 91 GLU A C 1
ATOM 706 O O . GLU A 1 91 ? 17.808 -4.518 -50.201 1.00 82.56 91 GLU A O 1
ATOM 711 N N . TYR A 1 92 ? 18.509 -6.245 -51.460 1.00 85.62 92 TYR A N 1
ATOM 712 C CA . TYR A 1 92 ? 18.590 -7.187 -50.350 1.00 85.62 92 TYR A CA 1
ATOM 713 C C . TYR A 1 92 ? 19.658 -6.769 -49.331 1.00 85.62 92 TYR A C 1
ATOM 715 O O . TYR A 1 92 ? 19.374 -6.715 -48.134 1.00 85.62 92 TYR A O 1
ATOM 723 N N . GLU A 1 93 ? 20.865 -6.436 -49.793 1.00 86.31 93 GLU A N 1
ATOM 724 C CA . GLU A 1 93 ? 21.959 -5.954 -48.943 1.00 86.31 93 GLU A CA 1
ATOM 725 C C . GLU A 1 93 ? 21.584 -4.668 -48.197 1.00 86.31 93 GLU A C 1
ATOM 727 O O . GLU A 1 93 ? 21.800 -4.573 -46.988 1.00 86.31 93 GLU A O 1
ATOM 732 N N . GLU A 1 94 ? 20.977 -3.697 -48.886 1.00 88.19 94 GLU A N 1
ATOM 733 C CA . GLU A 1 94 ? 20.541 -2.435 -48.287 1.00 88.19 94 GLU A CA 1
ATOM 734 C C . GLU A 1 94 ? 19.466 -2.667 -47.222 1.00 88.19 94 GLU A C 1
ATOM 736 O O . GLU A 1 94 ? 19.543 -2.098 -46.130 1.00 88.19 94 GLU A O 1
ATOM 741 N N . LYS A 1 95 ? 18.496 -3.549 -47.491 1.00 90.12 95 LYS A N 1
ATOM 742 C CA . LYS A 1 95 ? 17.470 -3.920 -46.513 1.00 90.12 95 LYS A CA 1
ATOM 743 C C . LYS A 1 95 ? 18.082 -4.574 -45.274 1.00 90.12 95 LYS A C 1
ATOM 745 O O . LYS A 1 95 ? 17.781 -4.146 -44.164 1.00 90.12 95 LYS A O 1
ATOM 750 N N . GLN A 1 96 ? 18.975 -5.549 -45.447 1.00 86.38 96 GLN A N 1
ATOM 751 C CA . GLN A 1 96 ? 19.657 -6.212 -44.328 1.00 86.38 96 GLN A CA 1
ATOM 752 C C . GLN A 1 96 ? 20.504 -5.229 -43.514 1.00 86.38 96 GLN A C 1
ATOM 754 O O . GLN A 1 96 ? 20.481 -5.252 -42.283 1.00 86.38 96 GLN A O 1
ATOM 759 N N . LEU A 1 97 ? 21.218 -4.323 -44.188 1.00 93.88 97 LEU A N 1
ATOM 760 C CA . LEU A 1 97 ? 22.009 -3.290 -43.528 1.00 93.88 97 LEU A CA 1
ATOM 761 C C . LEU A 1 97 ? 21.120 -2.334 -42.726 1.00 93.88 97 LEU A C 1
ATOM 763 O O . LEU A 1 97 ? 21.440 -2.002 -41.584 1.00 93.88 97 LEU A O 1
ATOM 767 N N . LYS A 1 98 ? 19.991 -1.913 -43.298 1.00 94.88 98 LYS A N 1
ATOM 768 C CA . LYS A 1 98 ? 19.023 -1.038 -42.634 1.00 94.88 98 LYS A CA 1
ATOM 769 C C . LYS A 1 98 ? 18.379 -1.717 -41.428 1.00 94.88 98 LYS A C 1
ATOM 771 O O . LYS A 1 98 ? 18.285 -1.091 -40.374 1.00 94.88 98 LYS A O 1
ATOM 776 N N . ASP A 1 99 ? 17.996 -2.984 -41.551 1.00 95.06 99 ASP A N 1
ATOM 777 C CA . ASP A 1 99 ? 17.432 -3.776 -40.455 1.00 95.06 99 ASP A CA 1
ATOM 778 C C . ASP A 1 99 ? 18.463 -3.962 -39.329 1.00 95.06 99 ASP A C 1
ATOM 780 O O . ASP A 1 99 ? 18.141 -3.776 -38.153 1.00 95.06 99 ASP A O 1
ATOM 784 N N . ALA A 1 100 ? 19.730 -4.223 -39.669 1.00 96.06 100 ALA A N 1
ATOM 785 C CA . ALA A 1 100 ? 20.823 -4.306 -38.703 1.00 96.06 100 ALA A CA 1
ATOM 786 C C . ALA A 1 100 ? 21.075 -2.970 -37.979 1.00 96.06 100 ALA A C 1
ATOM 788 O O . ALA A 1 100 ? 21.222 -2.945 -36.754 1.00 96.06 100 ALA A O 1
ATOM 789 N N . GLN A 1 101 ? 21.078 -1.847 -38.706 1.00 96.00 101 GLN A N 1
ATOM 790 C CA . GLN A 1 101 ? 21.218 -0.508 -38.123 1.00 96.00 101 GLN A CA 1
ATOM 791 C C . GLN A 1 101 ? 20.027 -0.146 -37.230 1.00 96.00 101 GLN A C 1
ATOM 793 O O . GLN A 1 101 ? 20.218 0.370 -36.127 1.00 96.00 101 GLN A O 1
ATOM 798 N N . ALA A 1 102 ? 18.801 -0.445 -37.667 1.00 96.19 102 ALA A N 1
ATOM 799 C CA . ALA A 1 102 ? 17.594 -0.234 -36.876 1.00 96.19 102 ALA A CA 1
ATOM 800 C C . ALA A 1 102 ? 17.629 -1.071 -35.589 1.00 96.19 102 ALA A C 1
ATOM 802 O O . ALA A 1 102 ? 17.391 -0.548 -34.497 1.00 96.19 102 ALA A O 1
ATOM 803 N N . LEU A 1 103 ? 18.014 -2.346 -35.685 1.00 96.31 103 LEU A N 1
ATOM 804 C CA . LEU A 1 103 ? 18.192 -3.219 -34.529 1.00 96.31 103 LEU A CA 1
ATOM 805 C C . LEU A 1 103 ? 19.260 -2.671 -33.571 1.00 96.31 103 LEU A C 1
ATOM 807 O O . LEU A 1 103 ? 19.045 -2.627 -32.362 1.00 96.31 103 LEU A O 1
ATOM 811 N N . GLN A 1 104 ? 20.389 -2.184 -34.083 1.00 96.50 104 GLN A N 1
ATOM 812 C CA . GLN A 1 104 ? 21.415 -1.556 -33.253 1.00 96.50 104 GLN A CA 1
ATOM 813 C C . GLN A 1 104 ? 20.903 -0.277 -32.572 1.00 96.50 104 GLN A C 1
ATOM 815 O O . GLN A 1 104 ? 21.152 -0.078 -31.383 1.00 96.50 104 GLN A O 1
ATOM 820 N N . GLY A 1 105 ? 20.141 0.559 -33.281 1.00 96.75 105 GLY A N 1
ATOM 821 C CA . GLY A 1 105 ? 19.502 1.750 -32.718 1.00 96.75 105 GLY A CA 1
ATOM 822 C C . GLY A 1 105 ? 18.535 1.412 -31.580 1.00 96.75 105 GLY A C 1
ATOM 823 O O . GLY A 1 105 ? 18.604 2.010 -30.504 1.00 96.75 105 GLY A O 1
ATOM 824 N N . THR A 1 106 ? 17.684 0.398 -31.768 1.00 97.12 106 THR A N 1
ATOM 825 C CA . THR A 1 106 ? 16.781 -0.081 -30.705 1.00 97.12 106 THR A CA 1
ATOM 826 C C . THR A 1 106 ? 17.554 -0.659 -29.520 1.00 97.12 106 THR A C 1
ATOM 828 O O . THR A 1 106 ? 17.247 -0.319 -28.378 1.00 97.12 106 THR A O 1
ATOM 831 N N . LYS A 1 107 ? 18.617 -1.439 -29.761 1.00 98.06 107 LYS A N 1
ATOM 832 C CA . LYS A 1 107 ? 19.495 -1.982 -28.713 1.00 98.06 107 LYS A CA 1
ATOM 833 C C . LYS A 1 107 ? 20.143 -0.877 -27.879 1.00 98.06 107 LYS A C 1
ATOM 835 O O . LYS A 1 107 ? 20.159 -0.973 -26.655 1.00 98.06 107 LYS A O 1
ATOM 840 N N . LEU A 1 108 ? 20.655 0.174 -28.518 1.00 97.69 108 LEU A N 1
ATOM 841 C CA . LEU A 1 108 ? 21.247 1.319 -27.821 1.00 97.69 108 LEU A CA 1
ATOM 842 C C . LEU A 1 108 ? 20.200 2.081 -27.000 1.00 97.69 108 LEU A C 1
ATOM 844 O O . LEU A 1 108 ? 20.449 2.412 -25.842 1.00 97.69 108 LEU A O 1
ATOM 848 N N . SER A 1 109 ? 19.008 2.306 -27.559 1.00 97.88 109 SER A N 1
ATOM 849 C CA . SER A 1 109 ? 17.895 2.941 -26.842 1.00 97.88 109 SER A CA 1
ATOM 850 C C . SER A 1 109 ? 17.473 2.138 -25.605 1.00 97.88 109 SER A C 1
ATOM 852 O O . SER A 1 109 ? 17.397 2.688 -24.504 1.00 97.88 109 SER A O 1
ATOM 854 N N . LEU A 1 110 ? 17.282 0.823 -25.756 1.00 98.06 110 LEU A N 1
ATOM 855 C CA . LEU A 1 110 ? 16.951 -0.081 -24.653 1.00 98.06 110 LEU A CA 1
ATOM 856 C C . LEU A 1 110 ? 18.070 -0.137 -23.611 1.00 98.06 110 LEU A C 1
ATOM 858 O O . LEU A 1 110 ? 17.785 -0.099 -22.419 1.00 98.06 110 LEU A O 1
ATOM 862 N N . SER A 1 111 ? 19.337 -0.157 -24.032 1.00 98.12 111 SER A N 1
ATOM 863 C CA . SER A 1 111 ? 20.482 -0.087 -23.118 1.00 98.12 111 SER A CA 1
ATOM 864 C C . SER A 1 111 ? 20.454 1.197 -22.288 1.00 98.12 111 SER A C 1
ATOM 866 O O . SER A 1 111 ? 20.647 1.149 -21.077 1.00 98.12 111 SER A O 1
ATOM 868 N N . ASN A 1 112 ? 20.153 2.340 -22.909 1.00 97.75 112 ASN A N 1
ATOM 869 C CA . ASN A 1 112 ? 20.028 3.613 -22.202 1.00 97.75 112 ASN A CA 1
ATOM 870 C C . ASN A 1 112 ? 18.864 3.600 -21.200 1.00 97.75 112 ASN A C 1
ATOM 872 O O . ASN A 1 112 ? 19.003 4.103 -20.083 1.00 97.75 112 ASN A O 1
ATOM 876 N N . GLN A 1 113 ? 17.716 3.029 -21.577 1.00 98.00 113 GLN A N 1
ATOM 877 C CA . GLN A 1 113 ? 16.581 2.856 -20.665 1.00 98.00 113 GLN A CA 1
ATOM 878 C C . GLN A 1 113 ? 16.932 1.929 -19.497 1.00 98.00 113 GLN A C 1
ATOM 880 O O . GLN A 1 113 ? 16.638 2.260 -18.350 1.00 98.00 113 GLN A O 1
ATOM 885 N N . LEU A 1 114 ? 17.621 0.820 -19.767 1.00 97.75 114 LEU A N 1
ATOM 886 C CA . LEU A 1 114 ? 18.085 -0.123 -18.755 1.00 97.75 114 LEU A CA 1
ATOM 887 C C . LEU A 1 114 ? 19.036 0.555 -17.772 1.00 97.75 114 LEU A C 1
ATOM 889 O O . LEU A 1 114 ? 18.867 0.399 -16.568 1.00 97.75 114 LEU A O 1
ATOM 893 N N . SER A 1 115 ? 19.986 1.360 -18.252 1.00 97.56 115 SER A N 1
ATOM 894 C CA . SER A 1 115 ? 20.871 2.132 -17.377 1.00 97.56 115 SER A CA 1
ATOM 895 C C . SER A 1 115 ? 20.087 3.089 -16.477 1.00 97.56 115 SER A C 1
ATOM 897 O O . SER A 1 115 ? 20.340 3.124 -15.276 1.00 97.56 115 SER A O 1
ATOM 899 N N . LYS A 1 116 ? 19.096 3.820 -17.010 1.00 97.88 116 LYS A N 1
ATOM 900 C CA . LYS A 1 116 ? 18.234 4.702 -16.199 1.00 97.88 116 LYS A CA 1
ATOM 901 C C . LYS A 1 116 ? 17.493 3.926 -15.110 1.00 97.88 116 LYS A C 1
ATOM 903 O O . LYS A 1 116 ? 17.528 4.334 -13.953 1.00 97.88 116 LYS A O 1
ATOM 908 N N . LEU A 1 117 ? 16.863 2.809 -15.475 1.00 97.75 117 LEU A N 1
ATOM 909 C CA . LEU A 1 117 ? 16.139 1.954 -14.532 1.00 97.75 117 LEU A CA 1
ATOM 910 C C . LEU A 1 117 ? 17.074 1.352 -13.480 1.00 97.75 117 LEU A C 1
ATOM 912 O O . LEU A 1 117 ? 16.734 1.338 -12.303 1.00 97.75 117 LEU A O 1
ATOM 916 N N . LYS A 1 118 ? 18.275 0.926 -13.878 1.00 97.69 118 LYS A N 1
ATOM 917 C CA . LYS A 1 118 ? 19.294 0.407 -12.963 1.00 97.69 118 LYS A CA 1
ATOM 918 C C . LYS A 1 118 ? 19.680 1.451 -11.917 1.00 97.69 118 LYS A C 1
ATOM 920 O O . LYS A 1 118 ? 19.667 1.151 -10.729 1.00 97.69 118 LYS A O 1
ATOM 925 N N . TYR A 1 119 ? 19.968 2.685 -12.333 1.00 96.94 119 TYR A N 1
ATOM 926 C CA . TYR A 1 119 ? 20.299 3.755 -11.389 1.00 96.94 119 TYR A CA 1
ATOM 927 C C . TYR A 1 119 ? 19.129 4.119 -10.472 1.00 96.94 119 TYR A C 1
ATOM 929 O O . TYR A 1 119 ? 19.344 4.392 -9.294 1.00 96.94 119 TYR A O 1
ATOM 937 N N . GLN A 1 120 ? 17.895 4.100 -10.982 1.00 96.56 120 GLN A N 1
ATOM 938 C CA . GLN A 1 120 ? 16.704 4.310 -10.155 1.00 96.56 120 GLN A CA 1
ATOM 939 C C . GLN A 1 120 ? 16.546 3.208 -9.108 1.00 96.56 120 GLN A C 1
ATOM 941 O O . GLN A 1 120 ? 16.365 3.504 -7.931 1.00 96.56 120 GLN A O 1
ATOM 946 N N . GLN A 1 121 ? 16.687 1.949 -9.515 1.00 94.12 121 GLN A N 1
ATOM 947 C CA . GLN A 1 121 ? 16.634 0.807 -8.612 1.00 94.12 121 GLN A CA 1
ATOM 948 C C . GLN A 1 121 ? 17.721 0.896 -7.536 1.00 94.12 121 GLN A C 1
ATOM 950 O O . GLN A 1 121 ? 17.436 0.705 -6.357 1.00 94.12 121 GLN A O 1
ATOM 955 N N . GLU A 1 122 ? 18.959 1.220 -7.916 1.00 94.38 122 GLU A N 1
ATOM 956 C CA . GLU A 1 122 ? 20.053 1.409 -6.961 1.00 94.38 122 GLU A CA 1
ATOM 957 C C . GLU A 1 122 ? 19.773 2.560 -5.986 1.00 94.38 122 GLU A C 1
ATOM 959 O O . GLU A 1 122 ? 20.085 2.449 -4.801 1.00 94.38 122 GLU A O 1
ATOM 964 N N . TYR A 1 123 ? 19.181 3.659 -6.460 1.00 93.12 123 TYR A N 1
ATOM 965 C CA . TYR A 1 123 ? 18.778 4.774 -5.606 1.00 93.12 123 TYR A CA 1
ATOM 966 C C . TYR A 1 123 ? 17.708 4.350 -4.596 1.00 93.12 123 TYR A C 1
ATOM 968 O O . TYR A 1 123 ? 17.826 4.664 -3.415 1.00 93.12 123 TYR A O 1
ATOM 976 N N . GLU A 1 124 ? 16.694 3.605 -5.033 1.00 87.12 124 GLU A N 1
ATOM 977 C CA . GLU A 1 124 ? 15.638 3.103 -4.153 1.00 87.12 124 GLU A CA 1
ATOM 978 C C . GLU A 1 124 ? 16.160 2.089 -3.134 1.00 87.12 124 GLU A C 1
ATOM 980 O O . GLU A 1 124 ? 15.787 2.162 -1.968 1.00 87.12 124 GLU A O 1
ATOM 985 N N . GLN A 1 125 ? 17.069 1.196 -3.534 1.00 85.56 125 GLN A N 1
ATOM 986 C CA . GLN A 1 125 ? 17.713 0.240 -2.627 1.00 85.56 125 GLN A CA 1
ATOM 987 C C . GLN A 1 125 ? 18.586 0.924 -1.574 1.00 85.56 125 GLN A C 1
ATOM 989 O O . GLN A 1 125 ? 18.631 0.483 -0.429 1.00 85.56 125 GLN A O 1
ATOM 994 N N . LYS A 1 126 ? 19.280 2.004 -1.950 1.00 87.44 126 LYS A N 1
ATOM 995 C CA . LYS A 1 126 ? 20.091 2.810 -1.026 1.00 87.44 126 LYS A CA 1
ATOM 996 C C . LYS A 1 126 ? 19.253 3.774 -0.187 1.00 87.44 126 LYS A C 1
ATOM 998 O O . LYS A 1 126 ? 19.781 4.359 0.758 1.00 87.44 126 LYS A O 1
ATOM 1003 N N . ARG A 1 127 ? 17.974 3.984 -0.521 1.00 82.62 127 ARG A N 1
ATOM 1004 C CA . ARG A 1 127 ? 17.091 4.866 0.241 1.00 82.62 127 ARG A CA 1
ATOM 1005 C C . ARG A 1 127 ? 16.711 4.166 1.537 1.00 82.62 127 ARG A C 1
ATOM 1007 O O . ARG A 1 127 ? 15.825 3.315 1.561 1.00 82.62 127 ARG A O 1
ATOM 1014 N N . ASP A 1 128 ? 17.380 4.542 2.617 1.00 77.69 128 ASP A N 1
ATOM 1015 C CA . ASP A 1 128 ? 17.105 3.984 3.932 1.00 77.69 128 ASP A CA 1
ATOM 1016 C C . ASP A 1 128 ? 15.720 4.425 4.440 1.00 77.69 128 ASP A C 1
ATOM 1018 O O . ASP A 1 128 ? 15.516 5.522 4.963 1.00 77.69 128 ASP A O 1
ATOM 1022 N N . MET A 1 129 ? 14.737 3.551 4.234 1.00 80.25 129 MET A N 1
ATOM 1023 C CA . MET A 1 129 ? 13.405 3.641 4.834 1.00 80.25 129 MET A CA 1
ATOM 1024 C C . MET A 1 129 ? 13.346 2.916 6.185 1.00 80.25 129 MET A C 1
ATOM 1026 O O . MET A 1 129 ? 12.356 3.047 6.909 1.00 80.25 129 MET A O 1
ATOM 1030 N N . HIS A 1 130 ? 14.374 2.137 6.521 1.00 85.00 130 HIS A N 1
ATOM 1031 C CA . HIS A 1 130 ? 14.424 1.328 7.725 1.00 85.00 130 HIS A CA 1
ATOM 1032 C C . HIS A 1 130 ? 14.653 2.206 8.952 1.00 85.00 130 HIS A C 1
ATOM 1034 O O . HIS A 1 130 ? 13.903 2.085 9.914 1.00 85.00 130 HIS A O 1
ATOM 1040 N N . ASP A 1 131 ? 15.568 3.169 8.877 1.00 87.31 131 ASP A N 1
ATOM 1041 C CA . ASP A 1 131 ? 15.868 4.112 9.957 1.00 87.31 131 ASP A CA 1
ATOM 1042 C C . ASP A 1 131 ? 14.643 4.921 10.440 1.00 87.31 131 ASP A C 1
ATOM 1044 O O . ASP A 1 131 ? 14.350 4.928 11.643 1.00 87.31 131 ASP A O 1
ATOM 1048 N N . PRO A 1 132 ? 13.867 5.592 9.558 1.00 91.06 132 PRO A N 1
ATOM 1049 C CA . PRO A 1 132 ? 12.631 6.262 9.966 1.00 91.06 132 PRO A CA 1
ATOM 1050 C C . PRO A 1 132 ? 11.592 5.296 10.545 1.00 91.06 132 PRO A C 1
ATOM 1052 O O . PRO A 1 132 ? 10.918 5.628 11.521 1.00 91.06 132 PRO A O 1
ATOM 1055 N N . THR A 1 133 ? 11.479 4.098 9.968 1.00 89.38 133 THR A N 1
ATOM 1056 C CA . THR A 1 133 ? 10.540 3.066 10.429 1.00 89.38 133 THR A CA 1
ATOM 1057 C C . THR A 1 133 ? 10.928 2.546 11.813 1.00 89.38 133 THR A C 1
ATOM 1059 O O . THR A 1 133 ? 10.071 2.423 12.682 1.00 89.38 133 THR A O 1
ATOM 1062 N N . ALA A 1 134 ? 12.216 2.315 12.061 1.00 93.44 134 ALA A N 1
ATOM 1063 C CA . ALA A 1 134 ? 12.745 1.885 13.348 1.00 93.44 134 ALA A CA 1
ATOM 1064 C C . ALA A 1 134 ? 12.532 2.959 14.422 1.00 93.44 134 ALA A C 1
ATOM 1066 O O . ALA A 1 134 ? 12.070 2.652 15.519 1.00 93.44 134 ALA A O 1
ATOM 1067 N N . LYS A 1 135 ? 12.775 4.238 14.098 1.00 94.06 135 LYS A N 1
ATOM 1068 C CA . LYS A 1 135 ? 12.459 5.363 14.996 1.00 94.06 135 LYS A CA 1
ATOM 1069 C C . LYS A 1 135 ? 10.972 5.397 15.351 1.00 94.06 135 LYS A C 1
ATOM 1071 O O . LYS A 1 135 ? 10.637 5.506 16.528 1.00 94.06 135 LYS A O 1
ATOM 1076 N N . LEU A 1 136 ? 10.089 5.258 14.361 1.00 93.75 136 LEU A N 1
ATOM 1077 C CA . LEU A 1 136 ? 8.641 5.194 14.577 1.00 93.75 136 LEU A CA 1
ATOM 1078 C C . LEU A 1 136 ? 8.244 4.000 15.454 1.00 93.75 136 LEU A C 1
ATOM 1080 O O . LEU A 1 136 ? 7.504 4.191 16.418 1.00 93.75 136 LEU A O 1
ATOM 1084 N N . ASN A 1 137 ? 8.780 2.809 15.194 1.00 95.31 137 ASN A N 1
ATOM 1085 C CA . ASN A 1 137 ? 8.513 1.619 16.003 1.00 95.31 137 ASN A CA 1
ATOM 1086 C C . ASN A 1 137 ? 8.971 1.808 17.453 1.00 95.31 137 ASN A C 1
ATOM 1088 O O . ASN A 1 137 ? 8.186 1.582 18.367 1.00 95.31 137 ASN A O 1
ATOM 1092 N N . ASN A 1 138 ? 10.169 2.350 17.680 1.00 97.31 138 ASN A N 1
ATOM 1093 C CA . ASN A 1 138 ? 10.657 2.655 19.028 1.00 97.31 138 ASN A CA 1
ATOM 1094 C C . ASN A 1 138 ? 9.743 3.654 19.758 1.00 97.31 138 ASN A C 1
ATOM 1096 O O . ASN A 1 138 ? 9.465 3.504 20.951 1.00 97.31 138 ASN A O 1
ATOM 1100 N N . THR A 1 139 ? 9.241 4.676 19.052 1.00 97.31 139 THR A N 1
ATOM 1101 C CA . THR A 1 139 ? 8.265 5.604 19.644 1.00 97.31 139 THR A CA 1
ATOM 1102 C C . THR A 1 139 ? 6.931 4.923 19.930 1.00 97.31 139 THR A C 1
ATOM 1104 O O . THR A 1 139 ? 6.346 5.173 20.982 1.00 97.31 139 THR A O 1
ATOM 1107 N N . HIS A 1 140 ? 6.475 4.028 19.052 1.00 97.44 140 HIS A N 1
ATOM 1108 C CA . HIS A 1 140 ? 5.252 3.265 19.256 1.00 97.44 140 HIS A CA 1
ATOM 1109 C C . HIS A 1 140 ? 5.370 2.355 20.481 1.00 97.44 140 HIS A C 1
ATOM 1111 O O . HIS A 1 140 ? 4.490 2.403 21.339 1.00 97.44 140 HIS A O 1
ATOM 1117 N N . GLU A 1 141 ? 6.460 1.601 20.610 1.00 97.88 141 GLU A N 1
ATOM 1118 C CA . GLU A 1 141 ? 6.715 0.726 21.756 1.00 97.88 141 GLU A CA 1
ATOM 1119 C C . GLU A 1 141 ? 6.806 1.517 23.068 1.00 97.88 141 GLU A C 1
ATOM 1121 O O . GLU A 1 141 ? 6.272 1.101 24.097 1.00 97.88 141 GLU A O 1
ATOM 1126 N N . SER A 1 142 ? 7.451 2.688 23.049 1.00 97.50 142 SER A N 1
ATOM 1127 C CA . SER A 1 142 ? 7.511 3.582 24.212 1.00 97.50 142 SER A CA 1
ATOM 1128 C C . SER A 1 142 ? 6.120 4.074 24.625 1.00 97.50 142 SER A C 1
ATOM 1130 O O . SER A 1 142 ? 5.783 4.071 25.812 1.00 97.50 142 SER A O 1
ATOM 1132 N N . LEU A 1 143 ? 5.286 4.470 23.657 1.00 96.56 143 LEU A N 1
ATOM 1133 C CA . LEU A 1 143 ? 3.911 4.908 23.910 1.00 96.56 143 LEU A CA 1
ATOM 1134 C C . LEU A 1 143 ? 3.017 3.761 24.387 1.00 96.56 143 LEU A C 1
ATOM 1136 O O . LEU A 1 143 ? 2.214 3.959 25.294 1.00 96.56 143 LEU A O 1
ATOM 1140 N N . GLU A 1 144 ? 3.178 2.564 23.831 1.00 97.56 144 GLU A N 1
ATOM 1141 C CA . GLU A 1 144 ? 2.429 1.375 24.236 1.00 97.56 144 GLU A CA 1
ATOM 1142 C C . GLU A 1 144 ? 2.757 0.974 25.678 1.00 97.56 144 GLU A C 1
ATOM 1144 O O . GLU A 1 144 ? 1.847 0.766 26.480 1.00 97.56 144 GLU A O 1
ATOM 1149 N N . LYS A 1 145 ? 4.043 0.978 26.056 1.00 97.75 145 LYS A N 1
ATOM 1150 C CA . LYS A 1 145 ? 4.470 0.751 27.447 1.00 97.75 145 LYS A CA 1
ATOM 1151 C C . LYS A 1 145 ? 3.884 1.792 28.401 1.00 97.75 145 LYS A C 1
ATOM 1153 O O . LYS A 1 145 ? 3.421 1.435 29.482 1.00 97.75 145 LYS A O 1
ATOM 1158 N N . LYS A 1 146 ? 3.862 3.071 28.006 1.00 97.62 146 LYS A N 1
ATOM 1159 C CA . LYS A 1 146 ? 3.247 4.141 28.811 1.00 97.62 146 LYS A CA 1
ATOM 1160 C C . LYS A 1 146 ? 1.743 3.942 28.971 1.00 97.62 146 LYS A C 1
ATOM 1162 O O . LYS A 1 146 ? 1.243 4.086 30.081 1.00 97.62 146 LYS A O 1
ATOM 1167 N N . LEU A 1 147 ? 1.038 3.595 27.895 1.00 95.81 147 LEU A N 1
ATOM 1168 C CA . LEU A 1 147 ? -0.401 3.341 27.929 1.00 95.81 147 LEU A CA 1
ATOM 1169 C C . LEU A 1 147 ? -0.730 2.157 28.838 1.00 95.81 147 LEU A C 1
ATOM 1171 O O . LEU A 1 147 ? -1.591 2.280 29.704 1.00 95.81 147 LEU A O 1
ATOM 1175 N N . LYS A 1 148 ? 0.003 1.051 28.688 1.00 97.00 148 LYS A N 1
ATOM 1176 C CA . LYS A 1 148 ? -0.152 -0.128 29.539 1.00 97.00 148 LYS A CA 1
ATOM 1177 C C . LYS A 1 148 ? 0.091 0.212 31.011 1.00 97.00 148 LYS A C 1
ATOM 1179 O O . LYS A 1 148 ? -0.729 -0.125 31.855 1.00 97.00 148 LYS A O 1
ATOM 1184 N N . GLY A 1 149 ? 1.151 0.966 31.307 1.00 96.31 149 GLY A N 1
ATOM 1185 C CA . GLY A 1 149 ? 1.439 1.416 32.668 1.00 96.31 149 GLY A CA 1
ATOM 1186 C C . GLY A 1 149 ? 0.371 2.350 33.255 1.00 96.31 149 GLY A C 1
ATOM 1187 O O . GLY A 1 149 ? 0.157 2.330 34.460 1.00 96.31 149 GLY A O 1
ATOM 1188 N N . MET A 1 150 ? -0.319 3.162 32.445 1.00 92.88 150 MET A N 1
ATOM 1189 C CA . MET A 1 150 ? -1.468 3.949 32.925 1.00 92.88 150 MET A CA 1
ATOM 1190 C C . MET A 1 150 ? -2.682 3.061 33.210 1.00 92.88 150 MET A C 1
ATOM 1192 O O . MET A 1 150 ? -3.282 3.193 34.268 1.00 92.88 150 MET A O 1
ATOM 1196 N N . GLN A 1 151 ? -2.991 2.115 32.322 1.00 94.00 151 GLN A N 1
ATOM 1197 C CA . GLN A 1 151 ? -4.105 1.178 32.507 1.00 94.00 151 GLN A CA 1
ATOM 1198 C C . GLN A 1 151 ? -3.925 0.282 33.737 1.00 94.00 151 GLN A C 1
ATOM 1200 O O . GLN A 1 151 ? -4.888 -0.008 34.440 1.00 94.00 151 GLN A O 1
ATOM 1205 N N . GLU A 1 152 ? -2.696 -0.158 34.016 1.00 94.38 152 GLU A N 1
ATOM 1206 C CA . GLU A 1 152 ? -2.381 -0.931 35.221 1.00 94.38 152 GLU A CA 1
ATOM 1207 C C . GLU A 1 152 ? -2.621 -0.113 36.498 1.00 94.38 152 GLU A C 1
ATOM 1209 O O . GLU A 1 152 ? -3.173 -0.651 37.458 1.00 94.38 152 GLU A O 1
ATOM 1214 N N . ARG A 1 153 ? -2.281 1.185 36.498 1.00 92.62 153 ARG A N 1
ATOM 1215 C CA . ARG A 1 153 ? -2.567 2.091 37.626 1.00 92.62 153 ARG A CA 1
ATOM 1216 C C . ARG A 1 153 ? -4.062 2.330 37.804 1.00 92.62 153 ARG A C 1
ATOM 1218 O O . ARG A 1 153 ? -4.554 2.128 38.904 1.00 92.62 153 ARG A O 1
ATOM 1225 N N . GLU A 1 154 ? -4.785 2.656 36.732 1.00 92.44 154 GLU A N 1
ATOM 1226 C CA . GLU A 1 154 ? -6.246 2.833 36.776 1.00 92.44 154 GLU A CA 1
ATOM 1227 C C . GLU A 1 154 ? -6.947 1.564 37.289 1.00 92.44 154 GLU A C 1
ATOM 1229 O O . GLU A 1 154 ? -7.850 1.627 38.117 1.00 92.44 154 GLU A O 1
ATOM 1234 N N . CYS A 1 155 ? -6.499 0.385 36.847 1.00 89.69 155 CYS A N 1
ATOM 1235 C CA . CYS A 1 155 ? -7.018 -0.894 37.327 1.00 89.69 155 CYS A CA 1
ATOM 1236 C C . CYS A 1 155 ? -6.739 -1.103 38.822 1.00 89.69 155 CYS A C 1
ATOM 1238 O O . CYS A 1 155 ? -7.591 -1.627 39.536 1.00 89.69 155 CYS A O 1
ATOM 1240 N N . HIS A 1 156 ? -5.560 -0.707 39.301 1.00 89.06 156 HIS A N 1
ATOM 1241 C CA . HIS A 1 156 ? -5.212 -0.809 40.715 1.00 89.06 156 HIS A CA 1
ATOM 1242 C C . HIS A 1 156 ? -6.026 0.163 41.582 1.00 89.06 156 HIS A C 1
ATOM 1244 O O . HIS A 1 156 ? -6.486 -0.224 42.653 1.00 89.06 156 HIS A O 1
ATOM 1250 N N . GLU A 1 157 ? -6.238 1.396 41.123 1.00 93.75 157 GLU A N 1
ATOM 1251 C CA . GLU A 1 157 ? -7.058 2.399 41.815 1.00 93.75 157 GLU A CA 1
ATOM 1252 C C . GLU A 1 157 ? -8.523 1.955 41.903 1.00 93.75 157 GLU A C 1
ATOM 1254 O O . GLU A 1 157 ? -9.078 1.893 42.996 1.00 93.75 157 GLU A O 1
ATOM 1259 N N . LEU A 1 158 ? -9.119 1.518 40.788 1.00 91.81 158 LEU A N 1
ATOM 1260 C CA . LEU A 1 158 ? -10.500 1.021 40.776 1.00 91.81 158 LEU A CA 1
ATOM 1261 C C . LEU A 1 158 ? -10.689 -0.230 41.644 1.00 91.81 158 LEU A C 1
ATOM 1263 O O . LEU A 1 158 ? -11.756 -0.423 42.223 1.00 91.81 158 LEU A O 1
ATOM 1267 N N . LYS A 1 159 ? -9.671 -1.094 41.738 1.00 92.44 159 LYS A N 1
ATOM 1268 C CA . LYS A 1 159 ? -9.700 -2.249 42.646 1.00 92.44 159 LYS A CA 1
ATOM 1269 C C . LYS A 1 159 ? -9.676 -1.819 44.107 1.00 92.44 159 LYS A C 1
ATOM 1271 O O . LYS A 1 159 ? -10.476 -2.340 44.874 1.00 92.44 159 LYS A O 1
ATOM 1276 N N . ALA A 1 160 ? -8.815 -0.871 44.469 1.00 93.94 160 ALA A N 1
ATOM 1277 C CA . ALA A 1 160 ? -8.767 -0.335 45.825 1.00 93.94 160 ALA A CA 1
ATOM 1278 C C . ALA A 1 160 ? -10.098 0.336 46.204 1.00 93.94 160 ALA A C 1
ATOM 1280 O O . ALA A 1 160 ? -10.653 0.047 47.258 1.00 93.94 160 ALA A O 1
ATOM 1281 N N . GLU A 1 161 ? -10.679 1.142 45.309 1.00 93.88 161 GLU A N 1
ATOM 1282 C CA . GLU A 1 161 ? -12.003 1.733 45.532 1.00 93.88 161 GLU A CA 1
ATOM 1283 C C . GLU A 1 161 ? -13.096 0.665 45.683 1.00 93.88 161 GLU A C 1
ATOM 1285 O O . GLU A 1 161 ? -13.965 0.785 46.544 1.00 93.88 161 GLU A O 1
ATOM 1290 N N . ALA A 1 162 ? -13.067 -0.395 44.869 1.00 91.31 162 ALA A N 1
ATOM 1291 C CA . ALA A 1 162 ? -14.024 -1.493 44.977 1.00 91.31 162 ALA A CA 1
ATOM 1292 C C . ALA A 1 162 ? -13.891 -2.255 46.307 1.00 91.31 162 ALA A C 1
ATOM 1294 O O . ALA A 1 162 ? -14.907 -2.641 46.886 1.00 91.31 162 ALA A O 1
ATOM 1295 N N . GLU A 1 163 ? -12.668 -2.459 46.800 1.00 93.50 163 GLU A N 1
ATOM 1296 C CA . GLU A 1 163 ? -12.407 -3.057 48.114 1.00 93.50 163 GLU A CA 1
ATOM 1297 C C . GLU A 1 163 ? -12.904 -2.158 49.253 1.00 93.50 163 GLU A C 1
ATOM 1299 O O . GLU A 1 163 ? -13.597 -2.644 50.149 1.00 93.50 163 GLU A O 1
ATOM 1304 N N . ASP A 1 164 ? -12.668 -0.847 49.173 1.00 94.56 164 ASP A N 1
ATOM 1305 C CA . ASP A 1 164 ? -13.179 0.132 50.138 1.00 94.56 164 ASP A CA 1
ATOM 1306 C C . ASP A 1 164 ? -14.714 0.161 50.171 1.00 94.56 164 ASP A C 1
ATOM 1308 O O . ASP A 1 164 ? -15.329 0.175 51.241 1.00 94.56 164 ASP A O 1
ATOM 1312 N N . TRP A 1 165 ? -15.366 0.161 49.003 1.00 89.69 165 TRP A N 1
ATOM 1313 C CA . TRP A 1 165 ? -16.828 0.103 48.916 1.00 89.69 165 TRP A CA 1
ATOM 1314 C C . TRP A 1 165 ? -17.387 -1.217 49.431 1.00 89.69 165 TRP A C 1
ATOM 1316 O O . TRP A 1 165 ? -18.439 -1.222 50.071 1.00 89.69 165 TRP A O 1
ATOM 1326 N N . LYS A 1 166 ? -16.685 -2.326 49.193 1.00 94.25 166 LYS A N 1
ATOM 1327 C CA . LYS A 1 166 ? -17.060 -3.627 49.740 1.00 94.25 166 LYS A CA 1
ATOM 1328 C C . LYS A 1 166 ? -16.992 -3.615 51.266 1.00 94.25 166 LYS A C 1
ATOM 1330 O O . LYS A 1 166 ? -17.950 -4.035 51.900 1.00 94.25 166 LYS A O 1
ATOM 1335 N N . LEU A 1 167 ? -15.927 -3.065 51.847 1.00 95.75 167 LEU A N 1
ATOM 1336 C CA . LEU A 1 167 ? -15.777 -2.971 53.298 1.00 95.75 167 LEU A CA 1
ATOM 1337 C C . LEU A 1 167 ? -16.878 -2.103 53.929 1.00 95.75 167 LEU A C 1
ATOM 1339 O O . LEU A 1 167 ? -17.492 -2.513 54.910 1.00 95.75 167 LEU A O 1
ATOM 1343 N N . LYS A 1 168 ? -17.209 -0.963 53.307 1.00 95.88 168 LYS A N 1
ATOM 1344 C CA . LYS A 1 168 ? -18.352 -0.123 53.718 1.00 95.88 168 LYS A CA 1
ATOM 1345 C C . LYS A 1 168 ? -19.692 -0.855 53.607 1.00 95.88 168 LYS A C 1
ATOM 1347 O O . LYS A 1 168 ? -20.564 -0.679 54.454 1.00 95.88 168 LYS A O 1
ATOM 1352 N N . SER A 1 169 ? -19.879 -1.657 52.559 1.00 92.56 169 SER A N 1
ATOM 1353 C CA . SER A 1 169 ? -21.087 -2.470 52.386 1.00 92.56 169 SER A CA 1
ATOM 1354 C C . SER A 1 169 ? -21.192 -3.546 53.464 1.00 92.56 169 SER A C 1
ATOM 1356 O O . SER A 1 169 ? -22.263 -3.716 54.040 1.00 92.56 169 SER A O 1
ATOM 1358 N N . ASP A 1 170 ? -20.101 -4.259 53.747 1.00 93.50 170 ASP A N 1
ATOM 1359 C CA . ASP A 1 170 ? -20.055 -5.305 54.772 1.00 93.50 170 ASP A CA 1
ATOM 1360 C C . ASP A 1 170 ? -20.333 -4.714 56.169 1.00 93.50 170 ASP A C 1
ATOM 1362 O O . ASP A 1 170 ? -21.093 -5.295 56.945 1.00 93.50 170 ASP A O 1
ATOM 1366 N N . GLU A 1 171 ? -19.807 -3.519 56.462 1.00 95.00 171 GLU A N 1
ATOM 1367 C CA . GLU A 1 171 ? -20.110 -2.768 57.688 1.00 95.00 171 GLU A CA 1
ATOM 1368 C C . GLU A 1 171 ? -21.593 -2.371 57.772 1.00 95.00 171 GLU A C 1
ATOM 1370 O O . GLU A 1 171 ? -22.231 -2.562 58.808 1.00 95.00 171 GLU A O 1
ATOM 1375 N N . CYS A 1 172 ? -22.178 -1.877 56.678 1.00 91.00 172 CYS A N 1
ATOM 1376 C CA . CYS A 1 172 ? -23.597 -1.523 56.633 1.00 91.00 172 CYS A CA 1
ATOM 1377 C C . CYS A 1 172 ? -24.497 -2.750 56.856 1.00 91.00 172 CYS A C 1
ATOM 1379 O O . CYS A 1 172 ? -25.446 -2.697 57.638 1.00 91.00 172 CYS A O 1
ATOM 1381 N N . VAL A 1 173 ? -24.157 -3.885 56.242 1.00 94.00 173 VAL A N 1
ATOM 1382 C CA . VAL A 1 173 ? -24.864 -5.155 56.448 1.00 94.00 173 VAL A CA 1
ATOM 1383 C C . VAL A 1 173 ? -24.757 -5.613 57.906 1.00 94.00 173 VAL A C 1
ATOM 1385 O O . VAL A 1 173 ? -25.755 -6.052 58.478 1.00 94.00 173 VAL A O 1
ATOM 1388 N N . ALA A 1 174 ? -23.585 -5.488 58.536 1.00 92.88 174 ALA A N 1
ATOM 1389 C CA . ALA A 1 174 ? -23.415 -5.805 59.953 1.00 92.88 174 ALA A CA 1
ATOM 1390 C C . ALA A 1 174 ? -24.304 -4.922 60.848 1.00 92.88 174 ALA A C 1
ATOM 1392 O O . ALA A 1 174 ? -25.010 -5.448 61.712 1.00 92.88 174 ALA A O 1
ATOM 1393 N N . GLN A 1 175 ? -24.355 -3.613 60.581 1.00 92.25 175 GLN A N 1
ATOM 1394 C CA . GLN A 1 175 ? -25.240 -2.682 61.290 1.00 92.25 175 GLN A CA 1
ATOM 1395 C C . GLN A 1 175 ? -26.722 -3.040 61.113 1.00 92.25 175 GLN A C 1
ATOM 1397 O O . GLN A 1 175 ? -27.483 -2.995 62.079 1.00 92.25 175 GLN A O 1
ATOM 1402 N N . GLU A 1 176 ? -27.153 -3.447 59.915 1.00 87.94 176 GLU A N 1
ATOM 1403 C CA . GLU A 1 176 ? -28.526 -3.923 59.708 1.00 87.94 176 GLU A CA 1
ATOM 1404 C C . GLU A 1 176 ? -28.845 -5.170 60.544 1.00 87.94 176 GLU A C 1
ATOM 1406 O O . GLU A 1 176 ? -29.961 -5.299 61.055 1.00 87.94 176 GLU A O 1
ATOM 1411 N N . TYR A 1 177 ? -27.903 -6.111 60.672 1.00 86.38 177 TYR A N 1
ATOM 1412 C CA . TYR A 1 177 ? -28.095 -7.300 61.506 1.00 86.38 177 TYR A CA 1
ATOM 1413 C C . TYR A 1 177 ? -28.217 -6.944 62.990 1.00 86.38 177 TYR A C 1
ATOM 1415 O O . TYR A 1 177 ? -29.068 -7.517 63.673 1.00 86.38 177 TYR A O 1
ATOM 1423 N N . GLU A 1 178 ? -27.412 -6.004 63.485 1.00 87.25 178 GLU A N 1
ATOM 1424 C CA . GLU A 1 178 ? -27.508 -5.507 64.862 1.00 87.25 178 GLU A CA 1
ATOM 1425 C C . GLU A 1 178 ? -28.837 -4.790 65.109 1.00 87.25 178 GLU A C 1
ATOM 1427 O O . GLU A 1 178 ? -29.571 -5.165 66.020 1.00 87.25 178 GLU A O 1
ATOM 1432 N N . GLN A 1 179 ? -29.234 -3.864 64.232 1.00 88.38 179 GLN A N 1
ATOM 1433 C CA . GLN A 1 179 ? -30.526 -3.179 64.346 1.00 88.38 179 GLN A CA 1
ATOM 1434 C C . GLN A 1 179 ? -31.708 -4.154 64.308 1.00 88.38 179 GLN A C 1
ATOM 1436 O O . GLN A 1 179 ? -32.670 -3.997 65.058 1.00 88.38 179 GLN A O 1
ATOM 1441 N N . LYS A 1 180 ? -31.652 -5.195 63.465 1.00 88.06 180 LYS A N 1
ATOM 1442 C CA . LYS A 1 180 ? -32.681 -6.249 63.436 1.00 88.06 180 LYS A CA 1
ATOM 1443 C C . LYS A 1 180 ? -32.742 -7.033 64.749 1.00 88.06 180 LYS A C 1
ATOM 1445 O O . LYS A 1 180 ? -33.840 -7.412 65.156 1.00 88.06 180 LYS A O 1
ATOM 1450 N N . ARG A 1 181 ? -31.603 -7.272 65.410 1.00 84.50 181 ARG A N 1
ATOM 1451 C CA . ARG A 1 181 ? -31.558 -7.907 66.738 1.00 84.50 181 ARG A CA 1
ATOM 1452 C C . ARG A 1 181 ? -32.168 -7.004 67.802 1.00 84.50 181 ARG A C 1
ATOM 1454 O O . ARG A 1 181 ? -33.049 -7.459 68.524 1.00 84.50 181 ARG A O 1
ATOM 1461 N N . ASP A 1 182 ? -31.788 -5.733 67.831 1.00 84.75 182 ASP A N 1
ATOM 1462 C CA . ASP A 1 182 ? -32.325 -4.772 68.800 1.00 84.75 182 ASP A CA 1
ATOM 1463 C C . ASP A 1 182 ? -33.832 -4.539 68.609 1.00 84.75 182 ASP A C 1
ATOM 1465 O O . ASP A 1 182 ? -34.566 -4.340 69.575 1.00 84.75 182 ASP A O 1
ATOM 1469 N N . MET A 1 183 ? -34.327 -4.634 67.370 1.00 82.88 183 MET A N 1
ATOM 1470 C CA . MET A 1 183 ? -35.755 -4.553 67.045 1.00 82.88 183 MET A CA 1
ATOM 1471 C C . MET A 1 183 ? -36.552 -5.821 67.389 1.00 82.88 183 MET A C 1
ATOM 1473 O O . MET A 1 183 ? -37.782 -5.758 67.473 1.00 82.88 183 MET A O 1
ATOM 1477 N N . HIS A 1 184 ? -35.906 -6.967 67.609 1.00 82.88 184 HIS A N 1
ATOM 1478 C CA . HIS A 1 184 ? -36.593 -8.231 67.896 1.00 82.88 184 HIS A CA 1
ATOM 1479 C C . HIS A 1 184 ? -37.310 -8.216 69.260 1.00 82.88 184 HIS A C 1
ATOM 1481 O O . HIS A 1 184 ? -38.460 -8.634 69.377 1.00 82.88 184 HIS A O 1
ATOM 1487 N N . ASP A 1 185 ? -36.676 -7.675 70.298 1.00 82.44 185 ASP A N 1
ATOM 1488 C CA . ASP A 1 185 ? -37.260 -7.601 71.643 1.00 82.44 185 ASP A CA 1
ATOM 1489 C C . ASP A 1 185 ? -38.493 -6.684 71.757 1.00 82.44 185 ASP A C 1
ATOM 1491 O O . ASP A 1 185 ? -39.505 -7.108 72.329 1.00 82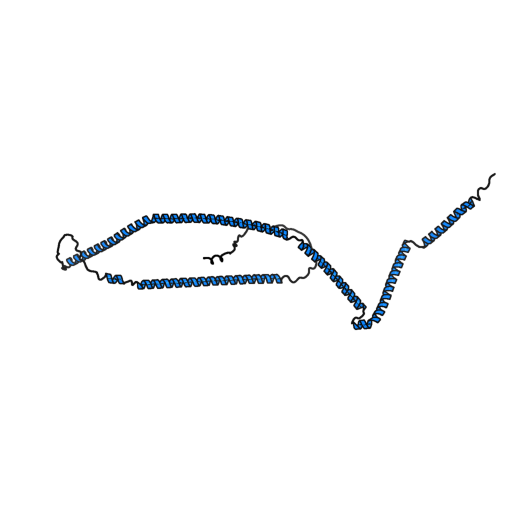.44 185 ASP A O 1
ATOM 1495 N N . PRO A 1 186 ? -38.483 -5.437 71.243 1.00 85.19 186 PRO A N 1
ATOM 1496 C CA . PRO A 1 186 ? -39.672 -4.593 71.251 1.00 85.19 186 PRO A CA 1
ATOM 1497 C C . PRO A 1 186 ? -40.777 -5.143 70.342 1.00 85.19 186 PRO A C 1
ATOM 1499 O O . PRO A 1 186 ? -41.945 -5.035 70.711 1.00 85.19 186 PRO A O 1
ATOM 1502 N N . THR A 1 187 ? -40.453 -5.779 69.209 1.00 82.56 187 THR A N 1
ATOM 1503 C CA . THR A 1 187 ? -41.473 -6.414 68.350 1.00 82.56 187 THR A CA 1
ATOM 1504 C C . THR A 1 187 ? -42.112 -7.627 69.021 1.00 82.56 187 THR A C 1
ATOM 1506 O O . THR A 1 187 ? -43.335 -7.745 69.006 1.00 82.56 187 THR A O 1
ATOM 1509 N N . ALA A 1 188 ? -41.334 -8.475 69.700 1.00 88.12 188 ALA A N 1
ATOM 1510 C CA . ALA A 1 188 ? -41.870 -9.580 70.494 1.00 88.12 188 ALA A CA 1
ATOM 1511 C C . ALA A 1 188 ? -42.789 -9.079 71.622 1.00 88.12 188 ALA A C 1
ATOM 1513 O O . ALA A 1 188 ? -43.892 -9.596 71.811 1.00 88.12 188 ALA A O 1
ATOM 1514 N N . LYS A 1 189 ? -42.381 -8.023 72.341 1.00 89.88 189 LYS A N 1
ATOM 1515 C CA . LYS A 1 189 ? -43.215 -7.387 73.376 1.00 89.88 189 LYS A CA 1
ATOM 1516 C C . LYS A 1 189 ? -44.507 -6.806 72.797 1.00 89.88 189 LYS A C 1
ATOM 1518 O O . LYS A 1 189 ? -45.562 -7.017 73.388 1.00 89.88 189 LYS A O 1
ATOM 1523 N N . LEU A 1 190 ? -44.442 -6.115 71.658 1.00 89.06 190 LEU A N 1
ATOM 1524 C CA . LEU A 1 190 ? -45.608 -5.539 70.980 1.00 89.06 190 LEU A CA 1
ATOM 1525 C C . LEU A 1 190 ? -46.578 -6.627 70.505 1.00 89.06 190 LEU A C 1
ATOM 1527 O O . LEU A 1 190 ? -47.782 -6.504 70.703 1.00 89.06 190 LEU A O 1
ATOM 1531 N N . ASN A 1 191 ? -46.069 -7.723 69.946 1.00 89.81 191 ASN A N 1
ATOM 1532 C CA . ASN A 1 191 ? -46.906 -8.848 69.531 1.00 89.81 191 ASN A CA 1
ATOM 1533 C C . ASN A 1 191 ? -47.627 -9.485 70.729 1.00 89.81 191 ASN A C 1
ATOM 1535 O O . ASN A 1 191 ? -48.825 -9.744 70.654 1.00 89.81 191 ASN A O 1
ATOM 1539 N N . ASN A 1 192 ? -46.941 -9.648 71.865 1.00 91.06 192 ASN A N 1
ATOM 1540 C CA . ASN A 1 192 ? -47.555 -10.173 73.087 1.00 91.06 192 ASN A CA 1
ATOM 1541 C C . ASN A 1 192 ? -48.636 -9.236 73.654 1.00 91.06 192 ASN A C 1
ATOM 1543 O O . ASN A 1 192 ? -49.688 -9.697 74.108 1.00 91.06 192 ASN A O 1
ATOM 1547 N N . THR A 1 193 ? -48.408 -7.917 73.645 1.00 91.12 193 THR A N 1
ATOM 1548 C CA . THR A 1 193 ? -49.430 -6.956 74.089 1.00 91.12 193 THR A CA 1
ATOM 1549 C C . THR A 1 193 ? -50.609 -6.920 73.125 1.00 91.12 193 THR A C 1
ATOM 1551 O O . THR A 1 193 ? -51.749 -6.886 73.587 1.00 91.12 193 THR A O 1
ATOM 1554 N N . HIS A 1 194 ? -50.364 -7.005 71.816 1.00 93.38 194 HIS A N 1
ATOM 1555 C CA . HIS A 1 194 ? -51.408 -7.116 70.803 1.00 93.38 194 HIS A CA 1
ATOM 1556 C C . HIS A 1 194 ? -52.261 -8.373 71.013 1.00 93.38 194 HIS A C 1
ATOM 1558 O O . HIS A 1 194 ? -53.481 -8.268 71.084 1.00 93.38 194 HIS A O 1
ATOM 1564 N N . GLU A 1 195 ? -51.646 -9.544 71.204 1.00 92.75 195 GLU A N 1
ATOM 1565 C CA . GLU A 1 195 ? -52.374 -10.796 71.449 1.00 92.75 195 GLU A CA 1
ATOM 1566 C C . GLU A 1 195 ? -53.204 -10.731 72.746 1.00 92.75 195 GLU A C 1
ATOM 1568 O O . GLU A 1 195 ? -54.337 -11.212 72.805 1.00 92.75 195 GLU A O 1
ATOM 1573 N N . SER A 1 196 ? -52.677 -10.084 73.790 1.00 91.88 196 SER A N 1
ATOM 1574 C CA . SER A 1 196 ? -53.406 -9.844 75.042 1.00 91.88 196 SER A CA 1
ATOM 1575 C C . SER A 1 196 ? -54.610 -8.914 74.849 1.00 91.88 196 SER A C 1
ATOM 1577 O O . SER A 1 196 ? -55.698 -9.185 75.366 1.00 91.88 196 SER A O 1
ATOM 1579 N N . LEU A 1 197 ? -54.447 -7.833 74.082 1.00 92.31 197 LEU A N 1
ATOM 1580 C CA . LEU A 1 197 ? -55.539 -6.921 73.737 1.00 92.31 197 LEU A CA 1
ATOM 1581 C C . LEU A 1 197 ? -56.590 -7.605 72.859 1.00 92.31 197 LEU A C 1
ATOM 1583 O O . LEU A 1 197 ? -57.780 -7.430 73.102 1.00 92.31 197 LEU A O 1
ATOM 1587 N N . GLU A 1 198 ? -56.177 -8.435 71.904 1.00 92.31 198 GLU A N 1
ATOM 1588 C CA . GLU A 1 198 ? -57.086 -9.195 71.046 1.00 92.31 198 GLU A CA 1
ATOM 1589 C C . GLU A 1 198 ? -57.916 -10.202 71.857 1.00 92.31 198 GLU A C 1
ATOM 1591 O O . GLU A 1 198 ? -59.133 -10.287 71.685 1.00 92.31 198 GLU A O 1
ATOM 1596 N N . LYS A 1 199 ? -57.291 -10.912 72.810 1.00 93.75 199 LYS A N 1
ATOM 1597 C CA . LYS A 1 199 ? -58.003 -11.791 73.756 1.00 93.75 199 LYS A CA 1
ATOM 1598 C C . LYS A 1 199 ? -59.026 -11.015 74.586 1.00 93.75 199 LYS A C 1
ATOM 1600 O O . LYS A 1 199 ? -60.154 -11.474 74.753 1.00 93.75 199 LYS A O 1
ATOM 1605 N N . LYS A 1 200 ? -58.667 -9.825 75.081 1.00 92.69 200 LYS A N 1
ATOM 1606 C CA . LYS A 1 200 ? -59.603 -8.955 75.815 1.00 92.69 200 LYS A CA 1
ATOM 1607 C C . LYS A 1 200 ? -60.750 -8.467 74.938 1.00 92.69 200 LYS A C 1
ATOM 1609 O O . LYS A 1 200 ? -61.876 -8.433 75.423 1.00 92.69 200 LYS A O 1
ATOM 1614 N N . LEU A 1 201 ? -60.482 -8.122 73.680 1.00 93.44 201 LEU A N 1
ATOM 1615 C CA . LEU A 1 201 ? -61.500 -7.681 72.730 1.00 93.44 201 LEU A CA 1
ATOM 1616 C C . LEU A 1 201 ? -62.519 -8.793 72.457 1.00 93.44 201 LEU A C 1
ATOM 1618 O O . LEU A 1 201 ? -63.716 -8.548 72.582 1.00 93.44 201 LEU A O 1
ATOM 1622 N N . LYS A 1 202 ? -62.057 -10.022 72.182 1.00 92.75 202 LYS A N 1
ATOM 1623 C CA . LYS A 1 202 ? -62.936 -11.197 72.019 1.00 92.75 202 LYS A CA 1
ATOM 1624 C C . LYS A 1 202 ? -63.763 -11.452 73.280 1.00 92.75 202 LYS A C 1
ATOM 1626 O O . LYS A 1 202 ? -64.982 -11.541 73.206 1.00 92.75 202 LYS A O 1
ATOM 1631 N N . GLY A 1 203 ? -63.126 -11.433 74.453 1.00 90.50 203 GLY A N 1
ATOM 1632 C CA . GLY A 1 203 ? -63.835 -11.592 75.725 1.00 90.50 203 GLY A CA 1
ATOM 1633 C C . GLY A 1 203 ? -64.802 -10.443 76.055 1.00 90.50 203 GLY A C 1
ATOM 1634 O O . GLY A 1 203 ? -65.764 -10.639 76.792 1.00 90.50 203 GLY A O 1
ATOM 1635 N N . MET A 1 204 ? -64.576 -9.223 75.560 1.00 88.44 204 MET A N 1
ATOM 1636 C CA . MET A 1 204 ? -65.554 -8.132 75.661 1.00 88.44 204 MET A CA 1
ATOM 1637 C C . MET A 1 204 ? -66.747 -8.364 74.736 1.00 88.44 204 MET A C 1
ATOM 1639 O O . MET A 1 204 ? -67.876 -8.218 75.190 1.00 88.44 204 MET A O 1
ATOM 1643 N N . GLN A 1 205 ? -66.511 -8.779 73.489 1.00 89.94 205 GLN A N 1
ATOM 1644 C CA . GLN A 1 205 ? -67.576 -9.107 72.535 1.00 89.94 205 GLN A CA 1
ATOM 1645 C C . GLN A 1 205 ? -68.463 -10.254 73.038 1.00 89.94 205 GLN A C 1
ATOM 1647 O O . GLN A 1 205 ? -69.686 -10.176 72.941 1.00 89.94 205 GLN A O 1
ATOM 1652 N N . GLU A 1 206 ? -67.868 -11.288 73.638 1.00 88.56 206 GLU A N 1
ATOM 1653 C CA . GLU A 1 206 ? -68.606 -12.382 74.283 1.00 88.56 206 GLU A CA 1
ATOM 1654 C C . GLU A 1 206 ? -69.505 -11.869 75.418 1.00 88.56 206 GLU A C 1
ATOM 1656 O O . GLU A 1 206 ? -70.682 -12.223 75.486 1.00 88.56 206 GLU A O 1
ATOM 1661 N N . ARG A 1 207 ? -68.987 -10.979 76.279 1.00 88.31 207 ARG A N 1
ATOM 1662 C CA . ARG A 1 207 ? -69.776 -10.366 77.361 1.00 88.31 207 ARG A CA 1
ATOM 1663 C C . ARG A 1 207 ? -70.890 -9.467 76.836 1.00 88.31 207 ARG A C 1
ATOM 1665 O O . ARG A 1 207 ? -71.991 -9.519 77.369 1.00 88.31 207 ARG A O 1
ATOM 1672 N N . GLU A 1 208 ? -70.635 -8.653 75.814 1.00 87.69 208 GLU A N 1
ATOM 1673 C CA . GLU A 1 208 ? -71.669 -7.820 75.187 1.00 87.69 208 GLU A CA 1
ATOM 1674 C C . GLU A 1 208 ? -72.792 -8.677 74.599 1.00 87.69 208 GLU A C 1
ATOM 1676 O O . GLU A 1 208 ? -73.967 -8.383 74.822 1.00 87.69 208 GLU A O 1
ATOM 1681 N N . CYS A 1 209 ? -72.444 -9.771 73.915 1.00 89.50 209 CYS A N 1
ATOM 1682 C CA . CYS A 1 209 ? -73.416 -10.731 73.399 1.00 89.50 209 CYS A CA 1
ATOM 1683 C C . CYS A 1 209 ? -74.243 -11.355 74.534 1.00 89.50 209 CYS A C 1
ATOM 1685 O O . CYS A 1 209 ? -75.473 -11.372 74.468 1.00 89.50 209 CYS A O 1
ATOM 1687 N N . HIS A 1 210 ? -73.588 -11.789 75.614 1.00 84.00 210 HIS A N 1
ATOM 1688 C CA . HIS A 1 210 ? -74.254 -12.348 76.793 1.00 84.00 210 HIS A CA 1
ATOM 1689 C C . HIS A 1 210 ? -75.218 -11.348 77.449 1.00 84.00 210 HIS A C 1
ATOM 1691 O O . HIS A 1 210 ? -76.368 -11.681 77.733 1.00 84.00 210 HIS A O 1
ATOM 1697 N N . VAL A 1 211 ? -74.799 -10.088 77.603 1.00 89.25 211 VAL A N 1
ATOM 1698 C CA . VAL A 1 211 ? -75.638 -9.011 78.151 1.00 89.25 211 VAL A CA 1
ATOM 1699 C C . VAL A 1 211 ? -76.847 -8.728 77.253 1.00 89.25 211 VAL A C 1
ATOM 1701 O O . VAL A 1 211 ? -77.960 -8.582 77.766 1.00 89.25 211 VAL A O 1
ATOM 1704 N N . GLN A 1 212 ? -76.673 -8.688 75.927 1.00 90.38 212 GLN A N 1
ATOM 1705 C CA . GLN A 1 212 ? -77.788 -8.523 74.985 1.00 90.38 212 GLN A CA 1
ATOM 1706 C C . GLN A 1 212 ? -78.781 -9.689 75.074 1.00 90.38 212 GLN A C 1
ATOM 1708 O O . GLN A 1 212 ? -79.992 -9.463 75.127 1.00 90.38 212 GLN A O 1
ATOM 1713 N N . LEU A 1 213 ? -78.284 -10.927 75.160 1.00 86.25 213 LEU A N 1
ATOM 1714 C CA . LEU A 1 213 ? -79.117 -12.118 75.346 1.00 86.25 213 LEU A CA 1
ATOM 1715 C C . LEU A 1 213 ? -79.886 -12.066 76.672 1.00 86.25 213 LEU A C 1
ATOM 1717 O O . LEU A 1 213 ? -81.096 -12.279 76.674 1.00 86.25 213 LEU A O 1
ATOM 1721 N N . ARG A 1 214 ? -79.230 -11.697 77.779 1.00 82.31 214 ARG A N 1
ATOM 1722 C CA . ARG A 1 214 ? -79.862 -11.490 79.096 1.00 82.31 214 ARG A CA 1
ATOM 1723 C C . ARG A 1 214 ? -80.918 -10.384 79.084 1.00 82.31 214 ARG A C 1
ATOM 1725 O O . ARG A 1 214 ? -81.931 -10.507 79.770 1.00 82.31 214 ARG A O 1
ATOM 1732 N N . SER A 1 215 ? -80.706 -9.296 78.341 1.00 87.94 215 SER A N 1
ATOM 1733 C CA . SER A 1 215 ? -81.725 -8.249 78.166 1.00 87.94 215 SER A CA 1
ATOM 1734 C C . SER A 1 215 ? -82.945 -8.798 77.436 1.00 87.94 215 SER A C 1
ATOM 1736 O O . SER A 1 215 ? -84.055 -8.713 77.953 1.00 87.94 215 SER A O 1
ATOM 1738 N N . ARG A 1 216 ? -82.727 -9.464 76.296 1.00 89.25 216 ARG A N 1
ATOM 1739 C CA . ARG A 1 216 ? -83.797 -10.084 75.508 1.00 89.25 216 ARG A CA 1
ATOM 1740 C C . ARG A 1 216 ? -84.560 -11.144 76.305 1.00 89.25 216 ARG A C 1
ATOM 1742 O O . ARG A 1 216 ? -85.779 -11.214 76.206 1.00 89.25 216 ARG A O 1
ATOM 1749 N N . GLN A 1 217 ? -83.865 -11.950 77.106 1.00 84.81 217 GLN A N 1
ATOM 1750 C CA . GLN A 1 217 ? -84.482 -12.942 77.988 1.00 84.81 217 GLN A CA 1
ATOM 1751 C C . GLN A 1 217 ? -85.406 -12.275 79.019 1.00 84.81 217 GLN A C 1
ATOM 1753 O O . GLN A 1 217 ? -86.532 -12.732 79.202 1.00 84.81 217 GLN A O 1
ATOM 1758 N N . ARG A 1 218 ? -84.967 -11.176 79.653 1.00 83.31 218 ARG A N 1
ATOM 1759 C CA . ARG A 1 218 ? -85.801 -10.405 80.593 1.00 83.31 218 ARG A CA 1
ATOM 1760 C C . ARG A 1 218 ? -87.015 -9.775 79.914 1.00 83.31 218 ARG A C 1
ATOM 1762 O O . ARG A 1 218 ? -88.111 -9.902 80.442 1.00 83.31 218 ARG A O 1
ATOM 1769 N N . GLU A 1 219 ? -86.845 -9.175 78.738 1.00 87.69 219 GLU A N 1
ATOM 1770 C CA . GLU A 1 219 ? -87.957 -8.609 77.958 1.00 87.69 219 GLU A CA 1
ATOM 1771 C C . GLU A 1 219 ? -89.008 -9.668 77.594 1.00 87.69 219 GLU A C 1
ATOM 1773 O O . GLU A 1 219 ? -90.206 -9.393 77.612 1.00 87.69 219 GLU A O 1
ATOM 1778 N N . ILE A 1 220 ? -88.574 -10.888 77.256 1.00 83.19 220 ILE A N 1
ATOM 1779 C CA . ILE A 1 220 ? -89.486 -12.012 77.001 1.00 83.19 220 ILE A CA 1
ATOM 1780 C C . ILE A 1 220 ? -90.226 -12.396 78.287 1.00 83.19 220 ILE A C 1
ATOM 1782 O O . ILE A 1 220 ? -91.436 -12.596 78.243 1.00 83.19 220 ILE A O 1
ATOM 1786 N N . HIS A 1 221 ? -89.532 -12.465 79.427 1.00 77.38 221 HIS A N 1
ATOM 1787 C CA . HIS A 1 221 ? -90.150 -12.802 80.712 1.00 77.38 221 HIS A CA 1
ATOM 1788 C C . HIS A 1 221 ? -91.209 -11.772 81.134 1.00 77.38 221 HIS A C 1
ATOM 1790 O O . HIS A 1 221 ? -92.320 -12.150 81.493 1.00 77.38 221 HIS A O 1
ATOM 1796 N N . GLU A 1 222 ? -90.902 -10.480 81.008 1.00 83.06 222 GLU A N 1
ATOM 1797 C CA . GLU A 1 222 ? -91.832 -9.382 81.302 1.00 83.06 222 GLU A CA 1
ATOM 1798 C C . GLU A 1 222 ? -93.079 -9.437 80.404 1.00 83.06 222 GLU A C 1
ATOM 1800 O O . GLU A 1 222 ? -94.202 -9.280 80.880 1.00 83.06 222 GLU A O 1
ATOM 1805 N N . LYS A 1 223 ? -92.917 -9.743 79.109 1.00 84.06 223 LYS A N 1
ATOM 1806 C CA . LYS A 1 223 ? -94.059 -9.947 78.200 1.00 84.06 223 LYS A CA 1
ATOM 1807 C C . LYS A 1 223 ? -94.919 -11.141 78.607 1.00 84.06 223 LYS A C 1
ATOM 1809 O O . LYS A 1 223 ? -96.139 -11.023 78.619 1.00 84.06 223 LYS A O 1
ATOM 1814 N N . CYS A 1 224 ? -94.302 -12.264 78.972 1.00 75.50 224 CYS A N 1
ATOM 1815 C CA . CYS A 1 224 ? -95.029 -13.441 79.450 1.00 75.50 224 CYS A CA 1
ATOM 1816 C C . CYS A 1 224 ? -95.823 -13.152 80.738 1.00 75.50 224 CYS A C 1
ATOM 1818 O O . CYS A 1 224 ? -96.952 -13.628 80.871 1.00 75.50 224 CYS A O 1
ATOM 1820 N N . GLU A 1 225 ? -95.267 -12.355 81.660 1.00 77.25 225 GLU A N 1
ATOM 1821 C CA . GLU A 1 225 ? -95.967 -11.884 82.865 1.00 77.25 225 GLU A CA 1
ATOM 1822 C C . GLU A 1 225 ? -97.173 -11.000 82.517 1.00 77.25 225 GLU A C 1
ATOM 1824 O O . GLU A 1 225 ? -98.271 -11.225 83.033 1.00 77.25 225 GLU A O 1
ATOM 1829 N N . LEU A 1 226 ? -96.994 -10.032 81.609 1.00 77.94 226 LEU A N 1
ATOM 1830 C CA . LEU A 1 226 ? -98.063 -9.137 81.152 1.00 77.94 226 LEU A CA 1
ATOM 1831 C C . LEU A 1 226 ? -99.194 -9.888 80.430 1.00 77.94 226 LEU A C 1
ATOM 1833 O O . LEU A 1 226 ? -100.363 -9.539 80.589 1.00 77.94 226 LEU A O 1
ATOM 1837 N N . GLU A 1 227 ? -98.865 -10.935 79.673 1.00 80.19 227 GLU A N 1
ATOM 1838 C CA . GLU A 1 227 ? -99.831 -11.770 78.945 1.00 80.19 227 GLU A CA 1
ATOM 1839 C C . GLU A 1 227 ? -100.472 -12.875 79.814 1.00 80.19 227 GLU A C 1
ATOM 1841 O O . GLU A 1 227 ? -101.298 -13.643 79.320 1.00 80.19 227 GLU A O 1
ATOM 1846 N N . GLN A 1 228 ? -100.137 -12.956 81.111 1.00 66.56 228 GLN A N 1
ATOM 1847 C CA . GLN A 1 228 ? -100.610 -13.989 82.052 1.00 66.56 228 GLN A CA 1
ATOM 1848 C C . GLN A 1 228 ? -100.335 -15.432 81.584 1.00 66.56 228 GLN A C 1
ATOM 1850 O O . GLN A 1 228 ? -101.058 -16.373 81.934 1.00 66.56 228 GLN A O 1
ATOM 1855 N N . LEU A 1 229 ? -99.265 -15.632 80.811 1.00 62.03 229 LEU A N 1
ATOM 1856 C CA . LEU A 1 229 ? -98.829 -16.954 80.378 1.00 62.03 229 LEU A CA 1
ATOM 1857 C C . LEU A 1 229 ? -98.065 -17.627 81.525 1.00 62.03 229 LEU A C 1
ATOM 1859 O O . LEU A 1 229 ? -96.968 -17.213 81.894 1.00 62.03 229 LEU A O 1
ATOM 1863 N N . LYS A 1 230 ? -98.642 -18.686 82.107 1.00 59.50 230 LYS A N 1
ATOM 1864 C CA . LYS A 1 230 ? -97.971 -19.485 83.146 1.00 59.50 230 LYS A CA 1
ATOM 1865 C C . LYS A 1 230 ? -96.804 -20.256 82.527 1.00 59.50 230 LYS A C 1
ATOM 1867 O O . LYS A 1 230 ? -97.011 -21.301 81.911 1.00 59.50 230 LYS A O 1
ATOM 1872 N N . LEU A 1 231 ? -95.587 -19.744 82.693 1.00 58.38 231 LEU A N 1
ATOM 1873 C CA . LEU A 1 231 ? -94.369 -20.448 82.300 1.00 58.38 231 LEU A CA 1
ATOM 1874 C C . LEU A 1 231 ? -94.165 -21.683 83.206 1.00 58.38 231 LEU A C 1
ATOM 1876 O O . LEU A 1 231 ? -94.366 -21.573 84.417 1.00 58.38 231 LEU A O 1
ATOM 1880 N N . PRO A 1 232 ? -93.804 -22.863 82.660 1.00 50.66 232 PRO A N 1
ATOM 1881 C CA . PRO A 1 232 ? -93.505 -24.053 83.456 1.00 50.66 232 PRO A CA 1
ATOM 1882 C C . PRO A 1 232 ? -92.268 -23.849 84.346 1.00 50.66 232 PRO A C 1
ATOM 1884 O O . PRO A 1 232 ? -91.134 -24.091 83.939 1.00 50.66 232 PRO A O 1
ATOM 1887 N N . THR A 1 233 ? -92.489 -23.391 85.574 1.00 46.62 233 THR A N 1
ATOM 1888 C CA . THR A 1 233 ? -91.452 -23.245 86.598 1.00 46.62 233 THR A CA 1
ATOM 1889 C C . THR A 1 233 ? -91.213 -24.595 87.271 1.00 46.62 233 THR A C 1
ATOM 1891 O O . THR A 1 233 ? -92.095 -25.119 87.952 1.00 46.62 233 THR A O 1
ATOM 1894 N N . VAL A 1 234 ? -90.022 -25.173 87.102 1.00 45.78 234 VAL A N 1
ATOM 1895 C CA . VAL A 1 234 ? -89.562 -26.264 87.972 1.00 45.78 234 VAL A CA 1
ATOM 1896 C C . VAL A 1 234 ? -89.089 -25.633 89.280 1.00 45.78 234 VAL A C 1
ATOM 1898 O O . VAL A 1 234 ? -88.149 -24.842 89.284 1.00 45.78 234 VAL A O 1
ATOM 1901 N N . ASN A 1 235 ? -89.763 -25.963 90.383 1.00 41.16 235 ASN A N 1
ATOM 1902 C CA . ASN A 1 235 ? -89.310 -25.620 91.728 1.00 41.16 235 ASN A CA 1
ATOM 1903 C C . ASN A 1 235 ? -88.146 -26.549 92.110 1.00 41.16 235 ASN A C 1
ATOM 1905 O O . ASN A 1 235 ? -88.365 -27.720 92.401 1.00 41.16 235 ASN A O 1
ATOM 1909 N N . ASP A 1 236 ? -86.939 -25.997 92.002 1.00 45.72 236 ASP A N 1
ATOM 1910 C CA . ASP A 1 236 ? -85.701 -26.232 92.764 1.00 45.72 236 ASP A CA 1
ATOM 1911 C C . ASP A 1 236 ? -85.419 -27.615 93.402 1.00 45.72 236 ASP A C 1
ATOM 1913 O O . ASP A 1 236 ? -86.164 -28.084 94.265 1.00 45.72 236 ASP A O 1
ATOM 1917 N N . PRO A 1 237 ? -84.232 -28.191 93.136 1.00 47.50 237 PRO A N 1
ATOM 1918 C CA . PRO A 1 237 ? -83.510 -28.992 94.106 1.00 47.50 237 PRO A CA 1
ATOM 1919 C C . PRO A 1 237 ? -82.167 -28.322 94.453 1.00 47.50 237 PRO A C 1
ATOM 1921 O O . PRO A 1 237 ? -81.149 -28.614 93.829 1.00 47.50 237 PRO A O 1
ATOM 1924 N N . MET A 1 238 ? -82.177 -27.527 95.526 1.00 38.62 238 MET A N 1
ATOM 1925 C CA . MET A 1 238 ? -81.029 -27.025 96.299 1.00 38.62 238 MET A CA 1
ATOM 1926 C C . MET A 1 238 ? -80.470 -25.640 95.943 1.00 38.62 238 MET A C 1
ATOM 1928 O O . MET A 1 238 ? -79.372 -25.487 95.411 1.00 38.62 238 MET A O 1
ATOM 1932 N N . ASP A 1 239 ? -81.169 -24.628 96.450 1.00 41.19 239 ASP A N 1
ATOM 1933 C CA . ASP A 1 239 ? -80.647 -23.533 97.278 1.00 41.19 239 ASP A CA 1
ATOM 1934 C C . ASP A 1 239 ? -79.165 -23.657 97.720 1.00 41.19 239 ASP A C 1
ATOM 1936 O O . ASP A 1 239 ? -78.811 -24.362 98.667 1.00 41.19 239 ASP A O 1
ATOM 1940 N N . THR A 1 240 ? -78.287 -22.896 97.064 1.00 40.75 240 THR A N 1
ATOM 1941 C CA . THR A 1 240 ? -77.290 -22.066 97.761 1.00 40.75 240 THR A CA 1
ATOM 1942 C C . THR A 1 240 ? -77.133 -20.758 96.985 1.00 40.75 240 THR A C 1
ATOM 1944 O O . THR A 1 240 ? -76.613 -20.725 95.873 1.00 40.75 240 THR A O 1
ATOM 1947 N N . GLY A 1 241 ? -77.660 -19.680 97.569 1.00 43.53 241 GLY A N 1
ATOM 1948 C CA . GLY A 1 241 ? -77.836 -18.350 96.984 1.00 43.53 241 GLY A CA 1
ATOM 1949 C C . GLY A 1 241 ? -76.804 -17.871 95.954 1.00 43.53 241 GLY A C 1
ATOM 1950 O O . GLY A 1 241 ? -75.648 -17.607 96.274 1.00 43.53 241 GLY A O 1
ATOM 1951 N N . SER A 1 242 ? -77.282 -17.622 94.733 1.00 39.81 242 SER A N 1
ATOM 1952 C CA . SER A 1 242 ? -76.851 -16.521 93.859 1.00 39.81 242 SER A CA 1
ATOM 1953 C C . SER A 1 242 ? -77.817 -16.392 92.681 1.00 39.81 242 SER A C 1
ATOM 1955 O O . SER A 1 242 ? -77.975 -17.302 91.873 1.00 39.81 242 SER A O 1
ATOM 1957 N N . SER A 1 243 ? -78.494 -15.246 92.602 1.00 47.97 243 SER A N 1
ATOM 1958 C CA . SER A 1 243 ? -79.490 -14.940 91.574 1.00 47.97 243 SER A CA 1
ATOM 1959 C C . SER A 1 243 ? -78.822 -14.674 90.226 1.00 47.97 243 SER A C 1
ATOM 1961 O O . SER A 1 243 ? -78.204 -13.628 90.030 1.00 47.97 243 SER A O 1
ATOM 1963 N N . SER A 1 244 ? -78.946 -15.626 89.301 1.00 38.25 244 SER A N 1
ATOM 1964 C CA . SER A 1 244 ? -79.056 -15.410 87.851 1.00 38.25 244 SER A CA 1
ATOM 1965 C C . SER A 1 244 ? -79.336 -16.751 87.174 1.00 38.25 244 SER A C 1
ATOM 1967 O O . SER A 1 244 ? -78.426 -17.520 86.885 1.00 38.25 244 SER A O 1
ATOM 1969 N N . GLN A 1 245 ? -80.617 -17.029 86.956 1.00 44.53 245 GLN A N 1
ATOM 1970 C CA . GLN A 1 245 ? -81.131 -18.250 86.345 1.00 44.53 245 GLN A CA 1
ATOM 1971 C C . GLN A 1 245 ? -80.798 -18.265 84.842 1.00 44.53 245 GLN A C 1
ATOM 1973 O O . GLN A 1 245 ? -81.398 -17.545 84.043 1.00 44.53 245 GLN A O 1
ATOM 1978 N N . GLU A 1 246 ? -79.806 -19.065 84.461 1.00 38.75 246 GLU A N 1
ATOM 1979 C CA . GLU A 1 246 ? -79.422 -19.333 83.075 1.00 38.75 246 GLU A CA 1
ATOM 1980 C C . GLU A 1 246 ? -79.744 -20.800 82.776 1.00 38.75 246 GLU A C 1
ATOM 1982 O O . GLU A 1 246 ? -79.174 -21.704 83.380 1.00 38.75 246 GLU A O 1
ATOM 1987 N N . LEU A 1 247 ? -80.738 -21.020 81.913 1.00 48.06 247 LEU A N 1
ATOM 1988 C CA . LEU A 1 247 ? -81.185 -22.344 81.480 1.00 48.06 247 LEU A CA 1
ATOM 1989 C C . LEU A 1 247 ? -80.357 -22.781 80.266 1.00 48.06 247 LEU A C 1
ATOM 1991 O O . LEU A 1 247 ? -80.375 -22.119 79.226 1.00 48.06 247 LEU A O 1
ATOM 1995 N N . ASP A 1 248 ? -79.649 -23.895 80.415 1.00 46.78 248 ASP A N 1
ATOM 1996 C CA . ASP A 1 248 ? -78.758 -24.472 79.407 1.00 46.78 248 ASP A CA 1
ATOM 1997 C C . ASP A 1 248 ? -79.552 -25.219 78.313 1.00 46.78 248 ASP A C 1
ATOM 1999 O O . ASP A 1 248 ? -80.483 -25.967 78.620 1.00 46.78 248 ASP A O 1
ATOM 2003 N N . HIS A 1 249 ? -79.218 -24.992 77.037 1.00 50.00 249 HIS A N 1
ATOM 2004 C CA . HIS A 1 249 ? -79.881 -25.597 75.867 1.00 50.00 249 HIS A CA 1
ATOM 2005 C C . HIS A 1 249 ? -78.831 -26.257 74.948 1.00 50.00 249 HIS A C 1
ATOM 2007 O O . HIS A 1 249 ? -77.798 -25.654 74.665 1.00 50.00 249 HIS A O 1
ATOM 2013 N N . ASP A 1 250 ? -79.099 -27.471 74.447 1.00 48.94 250 ASP A N 1
ATOM 2014 C CA . ASP A 1 250 ? -78.153 -28.291 73.663 1.00 48.94 250 ASP A CA 1
ATOM 2015 C C . ASP A 1 250 ? -78.123 -27.924 72.157 1.00 48.94 250 ASP A C 1
ATOM 2017 O O . ASP A 1 250 ? -79.137 -28.020 71.461 1.00 48.94 250 ASP A O 1
ATOM 2021 N N . TYR A 1 251 ? -76.947 -27.521 71.645 1.00 59.53 251 TYR A N 1
ATOM 2022 C CA . TYR A 1 251 ? -76.698 -27.065 70.259 1.00 59.53 251 TYR A CA 1
ATOM 2023 C C . TYR A 1 251 ? -75.771 -27.983 69.445 1.00 59.53 251 TYR A C 1
ATOM 2025 O O . TYR A 1 251 ? -75.250 -27.590 68.396 1.00 59.53 251 TYR A O 1
ATOM 2033 N N . SER A 1 252 ? -75.556 -29.215 69.896 1.00 60.16 252 SER A N 1
ATOM 2034 C CA . SER A 1 252 ? -74.583 -30.150 69.314 1.00 60.16 252 SER A CA 1
ATOM 2035 C C . SER A 1 252 ? -74.767 -30.461 67.811 1.00 60.16 252 SER A C 1
ATOM 2037 O O . SER A 1 252 ? -73.814 -30.883 67.160 1.00 60.16 252 SER A O 1
ATOM 2039 N N . GLN A 1 253 ? -75.924 -30.160 67.209 1.00 52.03 253 GLN A N 1
ATOM 2040 C CA . GLN A 1 253 ? -76.209 -30.402 65.782 1.00 52.03 253 GLN A CA 1
ATOM 2041 C C . GLN A 1 253 ? -75.720 -29.302 64.815 1.00 52.03 253 GLN A C 1
ATOM 2043 O O . GLN A 1 253 ? -75.651 -29.532 63.608 1.00 52.03 253 GLN A O 1
ATOM 2048 N N . LEU A 1 254 ? -75.372 -28.102 65.299 1.00 50.50 254 LEU A N 1
ATOM 2049 C CA . LEU A 1 254 ? -74.987 -26.976 64.425 1.00 50.50 254 LEU A CA 1
ATOM 2050 C C . LEU A 1 254 ? -73.501 -26.985 64.028 1.00 50.50 254 LEU A C 1
ATOM 2052 O O . LEU A 1 254 ? -73.125 -26.411 63.004 1.00 50.50 254 LEU A O 1
ATOM 2056 N N . THR A 1 255 ? -72.658 -27.665 64.805 1.00 54.66 255 THR A N 1
ATOM 2057 C CA . THR A 1 255 ? -71.200 -27.722 64.609 1.00 54.66 255 THR A CA 1
ATOM 2058 C C . THR A 1 255 ? -70.801 -28.524 63.365 1.00 54.66 255 THR A C 1
ATOM 2060 O O . THR A 1 255 ? -69.804 -28.216 62.712 1.00 54.66 255 THR A O 1
ATOM 2063 N N . GLU A 1 256 ? -71.593 -29.531 62.994 1.00 54.59 256 GLU A N 1
ATOM 2064 C CA . GLU A 1 256 ? -71.248 -30.471 61.922 1.00 54.59 256 GLU A CA 1
ATOM 2065 C C . GLU A 1 256 ? -71.462 -29.878 60.516 1.00 54.59 256 GLU A C 1
ATOM 2067 O O . GLU A 1 256 ? -70.669 -30.118 59.606 1.00 54.59 256 GLU A O 1
ATOM 2072 N N . ILE A 1 257 ? -72.464 -29.006 60.353 1.00 56.12 257 ILE A N 1
ATOM 2073 C CA . ILE A 1 257 ? -72.809 -28.383 59.064 1.00 56.12 257 ILE A CA 1
ATOM 2074 C C . ILE A 1 257 ? -71.774 -27.316 58.653 1.00 56.12 257 ILE A C 1
ATOM 2076 O O . ILE A 1 257 ? -71.479 -27.157 57.468 1.00 56.12 257 ILE A O 1
ATOM 2080 N N . TYR A 1 258 ? -71.174 -26.606 59.616 1.00 52.62 258 TYR A N 1
ATOM 2081 C CA . TYR A 1 258 ? -70.246 -25.499 59.336 1.00 52.62 258 TYR A CA 1
ATOM 2082 C C . TYR A 1 258 ? -68.813 -25.954 59.013 1.00 52.62 258 TYR A C 1
ATOM 2084 O O . TYR A 1 258 ? -68.102 -25.281 58.265 1.00 52.62 258 TYR A O 1
ATOM 2092 N N . LEU A 1 259 ? -68.390 -27.121 59.510 1.00 54.75 259 LEU A N 1
ATOM 2093 C CA . LEU A 1 259 ? -67.066 -27.692 59.224 1.00 54.75 259 LEU A CA 1
ATOM 2094 C C . LEU A 1 259 ? -66.943 -28.273 57.800 1.00 54.75 259 LEU A C 1
ATOM 2096 O O . LEU A 1 259 ? -65.835 -28.541 57.340 1.00 54.75 259 LEU A O 1
ATOM 2100 N N . GLN A 1 260 ? -68.053 -28.437 57.071 1.00 54.09 260 GLN A N 1
ATOM 2101 C CA . GLN A 1 260 ? -68.092 -29.163 55.794 1.00 54.09 260 GLN A CA 1
ATOM 2102 C C . GLN A 1 260 ? -67.999 -28.286 54.529 1.00 54.09 260 GLN A C 1
ATOM 2104 O O . GLN A 1 260 ? -67.940 -28.819 53.420 1.00 54.09 260 GLN A O 1
ATOM 2109 N N . VAL A 1 261 ? -67.939 -26.954 54.662 1.00 47.38 261 VAL A N 1
ATOM 2110 C CA . VAL A 1 261 ? -68.043 -26.008 53.526 1.00 47.38 261 VAL A CA 1
ATOM 2111 C C . VAL A 1 261 ? -66.724 -25.783 52.762 1.00 47.38 261 VAL A C 1
ATOM 2113 O O . VAL A 1 261 ? -66.722 -25.150 51.712 1.00 47.38 261 VAL A O 1
ATOM 2116 N N . MET A 1 262 ? -65.602 -26.376 53.177 1.00 50.06 262 MET A N 1
ATOM 2117 C CA . MET A 1 262 ? -64.358 -26.345 52.391 1.00 50.06 262 MET A CA 1
ATOM 2118 C C . MET A 1 262 ? -63.736 -27.739 52.291 1.00 50.06 262 MET A C 1
ATOM 2120 O O . MET A 1 262 ? -62.971 -28.163 53.157 1.00 50.06 262 MET A O 1
ATOM 2124 N N . ARG A 1 263 ? -64.036 -28.465 51.206 1.00 62.22 263 ARG A N 1
ATOM 2125 C CA . ARG A 1 263 ? -63.320 -29.702 50.871 1.00 62.22 263 ARG A CA 1
ATOM 2126 C C . ARG A 1 263 ? -61.912 -29.355 50.379 1.00 62.22 263 ARG A C 1
ATOM 2128 O O . ARG A 1 263 ? -61.748 -28.628 49.402 1.00 62.22 263 ARG A O 1
ATOM 2135 N N . LEU A 1 264 ? -60.897 -29.925 51.031 1.00 57.50 264 LEU A N 1
ATOM 2136 C CA . LEU A 1 264 ? -59.468 -29.763 50.708 1.00 57.50 264 LEU A CA 1
ATOM 2137 C C . LEU A 1 264 ? -59.149 -29.983 49.212 1.00 57.50 264 LEU A C 1
ATOM 2139 O O . LEU A 1 264 ? -58.285 -29.310 48.659 1.00 57.50 264 LEU A O 1
ATOM 2143 N N . SER A 1 265 ? -59.914 -30.838 48.529 1.00 68.50 265 SER A N 1
ATOM 2144 C CA . SER A 1 265 ? -59.759 -31.154 47.104 1.00 68.50 265 SER A CA 1
ATOM 2145 C C . SER A 1 265 ? -59.975 -29.980 46.143 1.00 68.50 265 SER A C 1
ATOM 2147 O O . SER A 1 265 ? -59.394 -29.975 45.059 1.00 68.50 265 SER A O 1
ATOM 2149 N N . ASP A 1 266 ? -60.813 -29.003 46.495 1.00 71.44 266 ASP A N 1
ATOM 2150 C CA . ASP A 1 266 ? -61.109 -27.876 45.596 1.00 71.44 266 ASP A CA 1
ATOM 2151 C C . ASP A 1 266 ? -60.009 -26.811 45.656 1.00 71.44 266 ASP A C 1
ATOM 2153 O O . ASP A 1 266 ? -59.697 -26.167 44.652 1.00 71.44 266 ASP A O 1
ATOM 2157 N N . ARG A 1 267 ? -59.336 -26.703 46.808 1.00 73.50 267 ARG A N 1
ATOM 2158 C CA . ARG A 1 267 ? -58.142 -25.869 46.974 1.00 73.50 267 ARG A CA 1
ATOM 2159 C C . ARG A 1 267 ? -56.974 -26.393 46.134 1.00 73.50 267 ARG A C 1
ATOM 2161 O O . ARG A 1 267 ? -56.335 -25.612 45.433 1.00 73.50 267 ARG A O 1
ATOM 2168 N N . ASP A 1 268 ? -56.735 -27.702 46.159 1.00 78.38 268 ASP A N 1
ATOM 2169 C CA . ASP A 1 268 ? -55.613 -28.320 45.439 1.00 78.38 268 ASP A CA 1
ATOM 2170 C C . ASP A 1 268 ? -55.776 -28.229 43.912 1.00 78.38 268 ASP A C 1
ATOM 2172 O O . ASP A 1 268 ? -54.800 -28.020 43.186 1.00 78.38 268 ASP A O 1
ATOM 2176 N N . LYS A 1 269 ? -57.018 -28.305 43.412 1.00 85.19 269 LYS A N 1
ATOM 2177 C CA . LYS A 1 269 ? -57.326 -28.092 41.987 1.00 85.19 269 LYS A CA 1
ATOM 2178 C C . LYS A 1 269 ? -57.004 -26.668 41.533 1.00 85.19 269 LYS A C 1
ATOM 2180 O O . LYS A 1 269 ? -56.343 -26.495 40.510 1.00 85.19 269 LYS A O 1
ATOM 2185 N N . LEU A 1 270 ? -57.417 -25.660 42.305 1.00 80.31 270 LEU A N 1
ATOM 2186 C CA . LEU A 1 270 ? -57.142 -24.254 41.987 1.00 80.31 270 LEU A CA 1
ATOM 2187 C C . LEU A 1 270 ? -55.636 -23.947 41.985 1.00 80.31 270 LEU A C 1
ATOM 2189 O O . LEU A 1 270 ? -55.156 -23.199 41.130 1.00 80.31 270 LEU A O 1
ATOM 2193 N N . GLU A 1 271 ? -54.867 -24.550 42.895 1.00 81.94 271 GLU A N 1
ATOM 2194 C CA . GLU A 1 271 ? -53.413 -24.367 42.928 1.00 81.94 271 GLU A CA 1
ATOM 2195 C C . GLU A 1 271 ? -52.708 -25.031 41.730 1.00 81.94 271 GLU A C 1
ATOM 2197 O O . GLU A 1 271 ? -51.774 -24.455 41.156 1.00 81.94 271 GLU A O 1
ATOM 2202 N N . ALA A 1 272 ? -53.172 -26.210 41.303 1.00 86.69 272 ALA A N 1
ATOM 2203 C CA . ALA A 1 272 ? -52.644 -26.896 40.125 1.00 86.69 272 ALA A CA 1
ATOM 2204 C C . ALA A 1 272 ? -52.900 -26.104 38.829 1.00 86.69 272 ALA A C 1
ATOM 2206 O O . ALA A 1 272 ? -51.978 -25.911 38.028 1.00 86.69 272 ALA A O 1
ATOM 2207 N N . GLU A 1 273 ? -54.117 -25.581 38.647 1.00 88.25 273 GLU A N 1
ATOM 2208 C CA . GLU A 1 273 ? -54.469 -24.734 37.500 1.00 88.25 273 GLU A CA 1
ATOM 2209 C C . GLU A 1 273 ? -53.638 -23.444 37.465 1.00 88.25 273 GLU A C 1
ATOM 2211 O O . GLU A 1 273 ? -53.160 -23.025 36.404 1.00 88.25 273 GLU A O 1
ATOM 2216 N N . PHE A 1 274 ? -53.394 -22.830 38.628 1.00 88.00 274 PHE A N 1
ATOM 2217 C CA . PHE A 1 274 ? -52.572 -21.627 38.722 1.00 88.00 274 PHE A CA 1
ATOM 2218 C C . PHE A 1 274 ? -51.117 -21.889 38.303 1.00 88.00 274 PHE A C 1
ATOM 2220 O O . PHE A 1 274 ? -50.577 -21.166 37.460 1.00 88.00 274 PHE A O 1
ATOM 2227 N N . LYS A 1 275 ? -50.490 -22.960 38.813 1.00 91.56 275 LYS A N 1
ATOM 2228 C CA . LYS A 1 275 ? -49.112 -23.340 38.440 1.00 91.56 275 LYS A CA 1
ATOM 2229 C C . LYS A 1 275 ? -48.985 -23.644 36.948 1.00 91.56 275 LYS A C 1
ATOM 2231 O O . LYS A 1 275 ? -48.033 -23.189 36.309 1.00 91.56 275 LYS A O 1
ATOM 2236 N N . GLN A 1 276 ? -49.964 -24.340 36.370 1.00 91.69 276 GLN A N 1
ATOM 2237 C CA . GLN A 1 276 ? -50.001 -24.619 34.934 1.00 91.69 276 GLN A CA 1
ATOM 2238 C C . GLN A 1 276 ? -50.076 -23.326 34.105 1.00 91.69 276 GLN A C 1
ATOM 2240 O O . GLN A 1 276 ? -49.349 -23.164 33.121 1.00 91.69 276 GLN A O 1
ATOM 2245 N N . LYS A 1 277 ? -50.918 -22.371 34.517 1.00 93.12 277 LYS A N 1
ATOM 2246 C CA . LYS A 1 277 ? -51.095 -21.097 33.811 1.00 93.12 277 LYS A CA 1
ATOM 2247 C C . LYS A 1 277 ? -49.830 -20.235 33.844 1.00 93.12 277 LYS A C 1
ATOM 2249 O O . LYS A 1 277 ? -49.460 -19.670 32.813 1.00 93.12 277 LYS A O 1
ATOM 2254 N N . ILE A 1 278 ? -49.138 -20.187 34.984 1.00 90.12 278 ILE A N 1
ATOM 2255 C CA . ILE A 1 278 ? -47.848 -19.492 35.124 1.00 90.12 278 ILE A CA 1
ATOM 2256 C C . ILE A 1 278 ? -46.767 -20.156 34.263 1.00 90.12 278 ILE A C 1
ATOM 2258 O O . ILE A 1 278 ? -46.055 -19.458 33.538 1.00 90.12 278 ILE A O 1
ATOM 2262 N N . GLY A 1 279 ? -46.689 -21.491 34.266 1.00 90.62 279 GLY A N 1
ATOM 2263 C CA . GLY A 1 279 ? -45.754 -22.240 33.421 1.00 90.62 279 GLY A CA 1
ATOM 2264 C C . GLY A 1 279 ? -45.953 -21.962 31.927 1.00 90.62 279 GLY A C 1
ATOM 2265 O O . GLY A 1 279 ? -44.990 -21.676 31.211 1.00 90.62 279 GLY A O 1
ATOM 2266 N N . ASN A 1 280 ? -47.207 -21.942 31.465 1.00 91.56 280 ASN A N 1
ATOM 2267 C CA . ASN A 1 280 ? -47.540 -21.608 30.079 1.00 91.56 280 ASN A CA 1
ATOM 2268 C C . ASN A 1 280 ? -47.151 -20.165 29.725 1.00 91.56 280 ASN A C 1
ATOM 2270 O O . ASN A 1 280 ? -46.544 -19.929 28.678 1.00 91.56 280 ASN A O 1
ATOM 2274 N N . HIS A 1 281 ? -47.436 -19.194 30.600 1.00 91.31 281 HIS A N 1
ATOM 2275 C CA . HIS A 1 281 ? -47.039 -17.801 30.373 1.00 91.31 281 HIS A CA 1
ATOM 2276 C C . HIS A 1 281 ? -45.515 -17.647 30.294 1.00 91.31 281 HIS A C 1
ATOM 2278 O O . HIS A 1 281 ? -45.006 -17.019 29.363 1.00 91.31 281 HIS A O 1
ATOM 2284 N N . HIS A 1 282 ? -44.778 -18.290 31.199 1.00 89.12 282 HIS A N 1
ATOM 2285 C CA . HIS A 1 282 ? -43.318 -18.263 31.198 1.00 89.12 282 HIS A CA 1
ATOM 2286 C C . HIS A 1 282 ? -42.730 -18.890 29.920 1.00 89.12 282 HIS A C 1
ATOM 2288 O O . HIS A 1 282 ? -41.851 -18.300 29.291 1.00 89.12 282 HIS A O 1
ATOM 2294 N N . SER A 1 283 ? -43.283 -20.019 29.465 1.00 89.31 283 SER A N 1
ATOM 2295 C CA . SER A 1 283 ? -42.887 -20.681 28.213 1.00 89.31 283 SER A CA 1
ATOM 2296 C C . SER A 1 283 ? -43.120 -19.798 26.978 1.00 89.31 283 SER A C 1
ATOM 2298 O O . SER A 1 283 ? -42.232 -19.641 26.136 1.00 89.31 283 SER A O 1
ATOM 2300 N N . THR A 1 284 ? -44.277 -19.129 26.889 1.00 91.62 284 THR A N 1
ATOM 2301 C CA . THR A 1 284 ? -44.559 -18.198 25.778 1.00 91.62 284 THR A CA 1
ATOM 2302 C C . THR A 1 284 ? -43.632 -16.983 25.779 1.00 91.62 284 THR A C 1
ATOM 2304 O O . THR A 1 284 ? -43.149 -16.573 24.720 1.00 91.62 284 THR A O 1
ATOM 2307 N N . TYR A 1 285 ? -43.332 -16.426 26.956 1.00 92.44 285 TYR A N 1
ATOM 2308 C CA . TYR A 1 285 ? -42.401 -15.310 27.099 1.00 92.44 285 TYR A CA 1
ATOM 2309 C C . TYR A 1 285 ? -40.977 -15.706 26.690 1.00 92.44 285 TYR A C 1
ATOM 2311 O O . TYR A 1 285 ? -40.302 -14.964 25.966 1.00 92.44 285 TYR A O 1
ATOM 2319 N N . TRP A 1 286 ? -40.545 -16.902 27.089 1.00 90.50 286 TRP A N 1
ATOM 2320 C CA . TRP A 1 286 ? -39.242 -17.452 26.737 1.00 90.50 286 TRP A CA 1
ATOM 2321 C C . TRP A 1 286 ? -39.114 -17.686 25.224 1.00 90.50 286 TRP A C 1
ATOM 2323 O O . TRP A 1 286 ? -38.174 -17.186 24.603 1.00 90.50 286 TRP A O 1
ATOM 2333 N N . MET A 1 287 ? -40.112 -18.31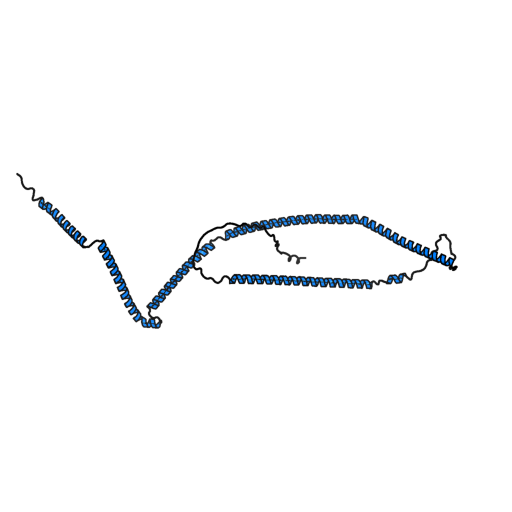4 24.590 1.00 90.12 287 MET A N 1
ATOM 2334 C CA . MET A 1 287 ? -40.147 -18.488 23.130 1.00 90.12 287 MET A CA 1
ATOM 2335 C C . MET A 1 287 ? -40.125 -17.153 22.374 1.00 90.12 287 MET A C 1
ATOM 2337 O O . MET A 1 287 ? -39.377 -16.999 21.405 1.00 90.12 287 MET A O 1
ATOM 2341 N N . LYS A 1 288 ? -40.902 -16.158 22.819 1.00 92.12 288 LYS A N 1
ATOM 2342 C CA . LYS A 1 288 ? -40.945 -14.833 22.180 1.00 92.12 288 LYS A CA 1
ATOM 2343 C C . LYS A 1 288 ? -39.608 -14.096 22.311 1.00 92.12 288 LYS A C 1
ATOM 2345 O O . LYS A 1 288 ? -39.153 -13.469 21.353 1.00 92.12 288 LYS A O 1
ATOM 2350 N N . SER A 1 289 ? -38.949 -14.223 23.462 1.00 90.00 289 SER A N 1
ATOM 2351 C CA . SER A 1 289 ? -37.607 -13.678 23.702 1.00 90.00 289 SER A CA 1
ATOM 2352 C C . SER A 1 289 ? -36.554 -14.343 22.808 1.00 90.00 289 SER A C 1
ATOM 2354 O O . SER A 1 289 ? -35.732 -13.652 22.199 1.00 90.00 289 SER A O 1
ATOM 2356 N N . MET A 1 290 ? -36.629 -15.667 22.640 1.00 90.81 290 MET A N 1
ATOM 2357 C CA . MET A 1 290 ? -35.740 -16.427 21.758 1.00 90.81 290 MET A CA 1
ATOM 2358 C C . MET A 1 290 ? -35.909 -16.015 20.286 1.00 90.81 290 MET A C 1
ATOM 2360 O O . MET A 1 290 ? -34.929 -15.694 19.611 1.00 90.81 290 MET A O 1
ATOM 2364 N N . GLN A 1 291 ? -37.150 -15.895 19.804 1.00 90.38 291 GLN A N 1
ATOM 2365 C CA . GLN A 1 291 ? -37.442 -15.435 18.440 1.00 90.38 291 GLN A CA 1
ATOM 2366 C C . GLN A 1 291 ? -36.955 -14.000 18.171 1.00 90.38 291 GLN A C 1
ATOM 2368 O O . GLN A 1 291 ? -36.455 -13.703 17.079 1.00 90.38 291 GLN A O 1
ATOM 2373 N N . LEU A 1 292 ? -37.071 -13.095 19.151 1.00 89.44 292 LEU A N 1
ATOM 2374 C CA . LEU A 1 292 ? -36.560 -11.723 19.043 1.00 89.44 292 LEU A CA 1
ATOM 2375 C C . LEU A 1 292 ? -35.028 -11.684 18.966 1.00 89.44 292 LEU A C 1
ATOM 2377 O O . LEU A 1 292 ? -34.481 -10.924 18.159 1.00 89.44 292 LEU A O 1
ATOM 2381 N N . SER A 1 293 ? -34.344 -12.515 19.757 1.00 88.19 293 SER A N 1
ATOM 2382 C CA . SER A 1 293 ? -32.885 -12.671 19.708 1.00 88.19 293 SER A CA 1
ATOM 2383 C C . SER A 1 293 ? -32.425 -13.163 18.334 1.00 88.19 293 SER A C 1
ATOM 2385 O O . SER A 1 293 ? -31.578 -12.535 17.690 1.00 88.19 293 SER A O 1
ATOM 2387 N N . GLU A 1 294 ? -33.059 -14.211 17.804 1.00 90.06 294 GLU A N 1
ATOM 2388 C CA . GLU A 1 294 ? -32.742 -14.721 16.470 1.00 90.06 294 GLU A CA 1
ATOM 2389 C C . GLU A 1 294 ? -32.989 -13.696 15.362 1.00 90.06 294 GLU A C 1
ATOM 2391 O O . GLU A 1 294 ? -32.187 -13.571 14.431 1.00 90.06 294 GLU A O 1
ATOM 2396 N N . ARG A 1 295 ? -34.102 -12.956 15.439 1.00 89.50 295 ARG A N 1
ATOM 2397 C CA . ARG A 1 295 ? -34.444 -11.920 14.461 1.00 89.50 295 ARG A CA 1
ATOM 2398 C C . ARG A 1 295 ? -33.406 -10.798 14.469 1.00 89.50 295 ARG A C 1
ATOM 2400 O O . ARG A 1 295 ? -32.944 -10.413 13.395 1.00 89.50 295 ARG A O 1
ATOM 2407 N N . ARG A 1 296 ? -32.984 -10.333 15.651 1.00 87.25 296 ARG A N 1
ATOM 2408 C CA . ARG A 1 296 ? -31.884 -9.363 15.796 1.00 87.25 296 ARG A CA 1
ATOM 2409 C C . ARG A 1 296 ? -30.575 -9.915 15.228 1.00 87.25 296 ARG A C 1
ATOM 2411 O O . ARG A 1 296 ? -29.905 -9.223 14.465 1.00 87.25 296 ARG A O 1
ATOM 2418 N N . GLY A 1 297 ? -30.251 -11.178 15.508 1.00 88.19 297 GLY A N 1
ATOM 2419 C CA . GLY A 1 297 ? -29.071 -11.849 14.958 1.00 88.19 297 GLY A CA 1
ATOM 2420 C C . GLY A 1 297 ? -29.083 -11.938 13.426 1.00 88.19 297 GLY A C 1
ATOM 2421 O O . GLY A 1 297 ? -28.076 -11.643 12.778 1.00 88.19 297 GLY A O 1
ATOM 2422 N N . ARG A 1 298 ? -30.228 -12.284 12.819 1.00 87.62 298 ARG A N 1
ATOM 2423 C CA . ARG A 1 298 ? -30.408 -12.275 11.355 1.00 87.62 298 ARG A CA 1
ATOM 2424 C C . ARG A 1 298 ? -30.215 -10.871 10.783 1.00 87.62 298 ARG A C 1
ATOM 2426 O O . ARG A 1 298 ? -29.495 -10.712 9.799 1.00 87.62 298 ARG A O 1
ATOM 2433 N N . GLU A 1 299 ? -30.785 -9.850 11.414 1.00 87.81 299 GLU A N 1
ATOM 2434 C CA . GLU A 1 299 ? -30.657 -8.466 10.956 1.00 87.81 299 GLU A CA 1
ATOM 2435 C C . GLU A 1 299 ? -29.197 -7.986 10.978 1.00 87.81 299 GLU A C 1
ATOM 2437 O O . GLU A 1 299 ? -28.704 -7.461 9.976 1.00 87.81 299 GLU A O 1
ATOM 2442 N N . VAL A 1 300 ? -28.461 -8.265 12.056 1.00 88.69 300 VAL A N 1
ATOM 2443 C CA . VAL A 1 300 ? -27.025 -7.959 12.156 1.00 88.69 300 VAL A CA 1
ATOM 2444 C C . VAL A 1 300 ? -26.229 -8.672 11.057 1.00 88.69 300 VAL A C 1
ATOM 2446 O O . VAL A 1 300 ? -25.452 -8.022 10.354 1.00 88.69 300 VAL A O 1
ATOM 2449 N N . ARG A 1 301 ? -26.476 -9.970 10.817 1.00 87.00 301 ARG A N 1
ATOM 2450 C CA . ARG A 1 301 ? -25.821 -10.723 9.728 1.00 87.00 301 ARG A CA 1
ATOM 2451 C C . ARG A 1 301 ? -26.087 -10.106 8.352 1.00 87.00 301 ARG A C 1
ATOM 2453 O O . ARG A 1 301 ? -25.159 -9.960 7.555 1.00 87.00 301 ARG A O 1
ATOM 2460 N N . THR A 1 302 ? -27.322 -9.680 8.076 1.00 87.31 302 THR A N 1
ATOM 2461 C CA . THR A 1 302 ? -27.644 -9.017 6.799 1.00 87.31 302 THR A CA 1
ATOM 2462 C C . THR A 1 302 ? -26.967 -7.653 6.653 1.00 87.31 302 THR A C 1
ATOM 2464 O O . THR A 1 302 ? -26.507 -7.321 5.560 1.00 87.31 302 THR A O 1
ATOM 2467 N N . ARG A 1 303 ? -26.848 -6.868 7.735 1.00 86.12 303 ARG A N 1
ATOM 2468 C CA . ARG A 1 303 ? -26.137 -5.577 7.729 1.00 86.12 303 ARG A CA 1
ATOM 2469 C C . ARG A 1 303 ? -24.643 -5.761 7.467 1.00 86.12 303 ARG A C 1
ATOM 2471 O O . ARG A 1 303 ? -24.091 -5.067 6.616 1.00 86.12 303 ARG A O 1
ATOM 2478 N N . ILE A 1 304 ? -24.016 -6.737 8.124 1.00 85.75 304 ILE A N 1
ATOM 2479 C CA . ILE A 1 304 ? -22.607 -7.091 7.901 1.00 85.75 304 ILE A CA 1
ATOM 2480 C C . ILE A 1 304 ? -22.389 -7.512 6.441 1.00 85.75 304 ILE A C 1
ATOM 2482 O O . ILE A 1 304 ? -21.524 -6.955 5.771 1.00 85.75 304 ILE A O 1
ATOM 2486 N N . SER A 1 305 ? -23.222 -8.411 5.905 1.00 84.94 305 SER A N 1
ATOM 2487 C CA . SER A 1 305 ? -23.111 -8.874 4.512 1.00 84.94 305 SER A CA 1
ATOM 2488 C C . SER A 1 305 ? -23.259 -7.735 3.486 1.00 84.94 305 SER A C 1
ATOM 2490 O O . SER A 1 305 ? -22.476 -7.628 2.534 1.00 84.94 305 SER A O 1
ATOM 2492 N N . LYS A 1 306 ? -24.200 -6.806 3.714 1.00 87.94 306 LYS A N 1
ATOM 2493 C CA . LYS A 1 306 ? -24.362 -5.596 2.885 1.00 87.94 306 LYS A CA 1
ATOM 2494 C C . LYS A 1 306 ? -23.133 -4.683 2.945 1.00 87.94 306 LYS A C 1
ATOM 2496 O O . LYS A 1 306 ? -22.714 -4.169 1.908 1.00 87.94 306 LYS A O 1
ATOM 2501 N N . ASN A 1 307 ? -22.537 -4.497 4.123 1.00 82.69 307 ASN A N 1
ATOM 2502 C CA . ASN A 1 307 ? -21.336 -3.674 4.287 1.00 82.69 307 ASN A CA 1
ATOM 2503 C C . ASN A 1 307 ? -20.115 -4.304 3.605 1.00 82.69 307 ASN A C 1
ATOM 2505 O O . ASN A 1 307 ? -19.420 -3.616 2.861 1.00 82.69 307 ASN A O 1
ATOM 2509 N N . VAL A 1 308 ? -19.909 -5.615 3.760 1.00 81.62 308 VAL A N 1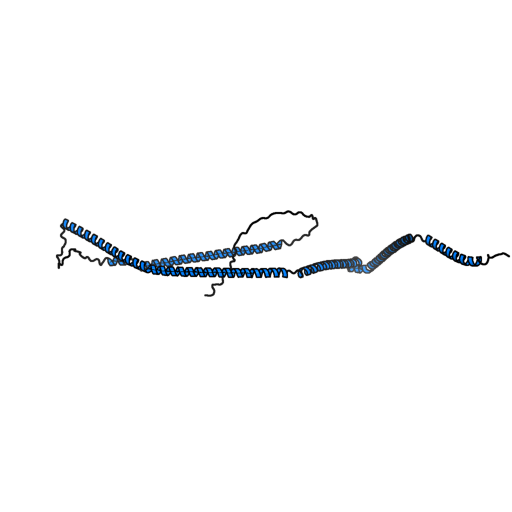
ATOM 2510 C CA . VAL A 1 308 ? -18.839 -6.356 3.068 1.00 81.62 308 VAL A CA 1
ATOM 2511 C C . VAL A 1 308 ? -18.989 -6.244 1.546 1.00 81.62 308 VAL A C 1
ATOM 2513 O O . VAL A 1 308 ? -18.015 -5.989 0.839 1.00 81.62 308 VAL A O 1
ATOM 2516 N N . SER A 1 309 ? -20.215 -6.357 1.030 1.00 75.31 309 SER A N 1
ATOM 2517 C CA . SER A 1 309 ? -20.493 -6.204 -0.406 1.00 75.31 309 SER A CA 1
ATOM 2518 C C . SER A 1 309 ? -20.226 -4.778 -0.912 1.00 75.31 309 SER A C 1
ATOM 2520 O O . SER A 1 309 ? -19.685 -4.601 -2.003 1.00 75.31 309 SER A O 1
ATOM 2522 N N . LYS A 1 310 ? -20.547 -3.745 -0.117 1.00 77.12 310 LYS A N 1
ATOM 2523 C CA . LYS A 1 310 ? -20.223 -2.344 -0.442 1.00 77.12 310 LYS A CA 1
ATOM 2524 C C . LYS A 1 310 ? -18.715 -2.092 -0.498 1.00 77.12 310 LYS A C 1
ATOM 2526 O O . LYS A 1 310 ? -18.270 -1.418 -1.422 1.00 77.12 310 LYS A O 1
ATOM 2531 N N . VAL A 1 311 ? -17.939 -2.648 0.436 1.00 76.06 311 VAL A N 1
ATOM 2532 C CA . VAL A 1 311 ? -16.469 -2.523 0.444 1.00 76.06 311 VAL A CA 1
ATOM 2533 C C . VAL A 1 311 ? -15.866 -3.181 -0.800 1.00 76.06 311 VAL A C 1
ATOM 2535 O O . VAL A 1 311 ? -15.143 -2.519 -1.542 1.00 76.06 311 VAL A O 1
ATOM 2538 N N . LYS A 1 312 ? -16.272 -4.420 -1.117 1.00 71.12 312 LYS A N 1
ATOM 2539 C CA . LYS A 1 312 ? -15.818 -5.129 -2.329 1.00 71.12 312 LYS A CA 1
ATOM 2540 C C . LYS A 1 312 ? -16.157 -4.377 -3.623 1.00 71.12 312 LYS A C 1
ATOM 2542 O O . LYS A 1 312 ? -15.351 -4.331 -4.550 1.00 71.12 312 LYS A O 1
ATOM 2547 N N . ASN A 1 313 ? -17.332 -3.751 -3.700 1.00 67.06 313 ASN A N 1
ATOM 2548 C CA . ASN A 1 313 ? -17.722 -2.954 -4.869 1.00 67.06 313 ASN A CA 1
ATOM 2549 C C . ASN A 1 313 ? -17.014 -1.584 -4.929 1.00 67.06 313 ASN A C 1
ATOM 2551 O O . ASN A 1 313 ? -16.789 -1.059 -6.021 1.00 67.06 313 ASN A O 1
ATOM 2555 N N . GLY A 1 314 ? -16.632 -1.012 -3.783 1.00 61.53 314 GLY A N 1
ATOM 2556 C CA . GLY A 1 314 ? -15.813 0.200 -3.697 1.00 61.53 314 GLY A CA 1
ATOM 2557 C C . GLY A 1 314 ? -14.370 -0.014 -4.167 1.00 61.53 314 GLY A C 1
ATOM 2558 O O . GLY A 1 314 ? -13.825 0.836 -4.871 1.00 61.53 314 GLY A O 1
ATOM 2559 N N . GLU A 1 315 ? -13.778 -1.171 -3.865 1.00 55.97 315 GLU A N 1
ATOM 2560 C CA . GLU A 1 315 ? -12.446 -1.559 -4.357 1.00 55.97 315 GLU A CA 1
ATOM 2561 C C . GLU A 1 315 ? -12.437 -1.835 -5.869 1.00 55.97 315 GLU A C 1
ATOM 2563 O O . GLU A 1 315 ? -11.530 -1.388 -6.576 1.00 55.97 315 GLU A O 1
ATOM 2568 N N . LYS A 1 316 ? -13.494 -2.456 -6.413 1.00 56.41 316 LYS A N 1
ATOM 2569 C CA . LYS A 1 316 ? -13.650 -2.641 -7.870 1.00 56.41 316 LYS A CA 1
ATOM 2570 C C . LYS A 1 316 ? -13.798 -1.322 -8.645 1.00 56.41 316 LYS A C 1
ATOM 2572 O O . LYS A 1 316 ? -13.342 -1.223 -9.779 1.00 56.41 316 LYS A O 1
ATOM 2577 N N . LYS A 1 317 ? -14.388 -0.276 -8.048 1.00 54.81 317 LYS A N 1
ATOM 2578 C CA . LYS A 1 317 ? -14.478 1.056 -8.686 1.00 54.81 317 LYS A CA 1
ATOM 2579 C C . LYS A 1 317 ? -13.168 1.852 -8.648 1.00 54.81 317 LYS A C 1
ATOM 2581 O O . LYS A 1 317 ? -12.976 2.705 -9.511 1.00 54.81 317 LYS A O 1
ATOM 2586 N N . LYS A 1 318 ? -12.266 1.588 -7.694 1.00 54.09 318 LYS A N 1
ATOM 2587 C CA . LYS A 1 318 ? -10.935 2.227 -7.647 1.00 54.09 318 LYS A CA 1
ATOM 2588 C C . LYS A 1 318 ? -9.938 1.590 -8.620 1.00 54.09 318 LYS A C 1
ATOM 2590 O O . LYS A 1 318 ? -9.111 2.301 -9.176 1.00 54.09 318 LYS A O 1
ATOM 2595 N N . THR A 1 319 ? -10.055 0.291 -8.884 1.00 49.19 319 THR A N 1
ATOM 2596 C CA . THR A 1 319 ? -9.171 -0.429 -9.821 1.00 49.19 319 THR A CA 1
ATOM 2597 C C . THR A 1 319 ? -9.497 -0.168 -11.295 1.00 49.19 319 THR A C 1
ATOM 2599 O O . THR A 1 319 ? -8.602 -0.221 -12.130 1.00 49.19 319 THR A O 1
ATOM 2602 N N . HIS A 1 320 ? -10.733 0.221 -11.630 1.00 45.47 320 HIS A N 1
ATOM 2603 C CA . HIS A 1 320 ? -11.126 0.506 -13.019 1.00 45.47 320 HIS A CA 1
ATOM 2604 C C . HIS A 1 320 ? -10.813 1.928 -13.522 1.00 45.47 320 HIS A C 1
ATOM 2606 O O . HIS A 1 320 ? -10.977 2.191 -14.712 1.00 45.47 320 HIS A O 1
ATOM 2612 N N . LYS A 1 321 ? -10.377 2.853 -12.652 1.00 46.91 321 LYS A N 1
ATOM 2613 C CA . LYS A 1 321 ? -10.117 4.262 -13.017 1.00 46.91 321 LYS A CA 1
ATOM 2614 C C . LYS A 1 321 ? -8.655 4.582 -13.355 1.00 46.91 321 LYS A C 1
ATOM 2616 O O . LYS A 1 321 ? -8.367 5.735 -13.643 1.00 46.91 321 LYS A O 1
ATOM 2621 N N . ASN A 1 322 ? -7.758 3.591 -13.343 1.00 43.28 322 ASN A N 1
ATOM 2622 C CA . ASN A 1 322 ? -6.310 3.804 -13.482 1.00 43.28 322 ASN A CA 1
ATOM 2623 C C . ASN A 1 322 ? -5.662 3.066 -14.670 1.00 43.28 322 ASN A C 1
ATOM 2625 O O . ASN A 1 322 ? -4.476 2.759 -14.629 1.00 43.28 322 ASN A O 1
ATOM 2629 N N . VAL A 1 323 ? -6.425 2.779 -15.732 1.00 45.53 323 VAL A N 1
ATOM 2630 C CA . VAL A 1 323 ? -5.878 2.269 -17.003 1.00 45.53 323 VAL A CA 1
ATOM 2631 C C . VAL A 1 323 ? -6.584 2.950 -18.175 1.00 45.53 323 VAL A C 1
ATOM 2633 O O . VAL A 1 323 ? -7.566 2.441 -18.705 1.00 45.53 323 VAL A O 1
ATOM 2636 N N . ARG A 1 324 ? -6.101 4.142 -18.527 1.00 36.50 324 ARG A N 1
ATOM 2637 C CA . ARG A 1 324 ? -6.077 4.733 -19.877 1.00 36.50 324 ARG A CA 1
ATOM 2638 C C . ARG A 1 324 ? -5.225 5.993 -19.767 1.00 36.50 324 ARG A C 1
ATOM 2640 O O . ARG A 1 324 ? -5.679 7.010 -19.253 1.00 36.50 324 ARG A O 1
ATOM 2647 N N . GLY A 1 325 ? -3.954 5.848 -20.124 1.00 36.69 325 GLY A N 1
ATOM 2648 C CA . GLY A 1 325 ? -3.060 6.976 -20.326 1.00 36.69 325 GLY A CA 1
ATOM 2649 C C . GLY A 1 325 ? -3.284 7.566 -21.710 1.00 36.69 325 GLY A C 1
ATOM 2650 O O . GLY A 1 325 ? -3.549 6.812 -22.639 1.00 36.69 325 GLY A O 1
ATOM 2651 N N . ASP A 1 326 ? -3.135 8.882 -21.805 1.00 32.84 326 ASP A N 1
ATOM 2652 C CA . ASP A 1 326 ? -2.731 9.591 -23.013 1.00 32.84 326 ASP A CA 1
ATOM 2653 C C . ASP A 1 326 ? -1.768 10.720 -22.596 1.00 32.84 326 ASP A C 1
ATOM 2655 O O . ASP A 1 326 ? -1.874 11.292 -21.508 1.00 32.84 326 ASP A O 1
ATOM 2659 N N . LEU A 1 327 ? -0.756 10.922 -23.437 1.00 37.91 327 LEU A N 1
ATOM 2660 C CA . LEU A 1 327 ? 0.492 11.673 -23.246 1.00 37.91 327 LEU A CA 1
ATOM 2661 C C . LEU A 1 327 ? 0.302 13.192 -23.016 1.00 37.91 327 LEU A C 1
ATOM 2663 O O . LEU A 1 327 ? -0.658 13.759 -23.534 1.00 37.91 327 LEU A O 1
ATOM 2667 N N . PRO A 1 328 ? 1.243 13.895 -22.342 1.00 43.41 328 PRO A N 1
ATOM 2668 C CA . PRO A 1 328 ? 1.205 15.350 -22.237 1.00 43.41 328 PRO A CA 1
ATOM 2669 C C . PRO A 1 328 ? 1.937 16.026 -23.407 1.00 43.41 328 PRO A C 1
ATOM 2671 O O . PRO A 1 328 ? 3.133 15.814 -23.622 1.00 43.41 328 PRO A O 1
ATOM 2674 N N . GLY A 1 329 ? 1.211 16.883 -24.127 1.00 33.84 329 GLY A N 1
ATOM 2675 C CA . GLY A 1 329 ? 1.761 17.931 -24.982 1.00 33.84 329 GLY A CA 1
ATOM 2676 C C . GLY A 1 329 ? 1.952 19.225 -24.185 1.00 33.84 329 GLY A C 1
ATOM 2677 O O . GLY A 1 329 ? 1.016 19.713 -23.561 1.00 33.84 329 GLY A O 1
ATOM 2678 N N . THR A 1 330 ? 3.201 19.687 -24.169 1.00 38.88 330 THR A N 1
ATOM 2679 C CA . THR A 1 330 ? 3.694 21.077 -24.131 1.00 38.88 330 THR A CA 1
ATOM 2680 C C . THR A 1 330 ? 2.690 22.207 -23.841 1.00 38.88 330 THR A C 1
ATOM 2682 O O . THR A 1 330 ? 1.799 22.470 -24.641 1.00 38.88 330 THR A O 1
ATOM 2685 N N . ASP A 1 331 ? 2.919 22.930 -22.737 1.00 32.06 331 ASP A N 1
ATOM 2686 C CA . ASP A 1 331 ? 3.355 24.343 -22.723 1.00 32.06 331 ASP A CA 1
ATOM 2687 C C . ASP A 1 331 ? 2.760 25.216 -21.601 1.00 32.06 331 ASP A C 1
ATOM 2689 O O . ASP A 1 331 ? 1.592 25.138 -21.234 1.00 32.06 331 ASP A O 1
ATOM 2693 N N . TYR A 1 332 ? 3.631 26.128 -21.153 1.00 32.75 332 TYR A N 1
ATOM 2694 C CA . TYR A 1 332 ? 3.398 27.385 -20.435 1.00 32.75 332 TYR A CA 1
ATOM 2695 C C . TYR A 1 332 ? 3.282 27.406 -18.895 1.00 32.75 332 TYR A C 1
ATOM 2697 O O . TYR A 1 332 ? 2.267 27.103 -18.276 1.00 32.75 332 TYR A O 1
ATOM 2705 N N . ILE A 1 333 ? 4.369 27.917 -18.302 1.00 39.72 333 ILE A N 1
ATOM 2706 C CA . ILE A 1 333 ? 4.500 28.517 -16.964 1.00 39.72 333 ILE A CA 1
ATOM 2707 C C . ILE A 1 333 ? 4.233 30.035 -17.103 1.00 39.72 333 ILE A C 1
ATOM 2709 O O . ILE A 1 333 ? 4.700 30.631 -18.075 1.00 39.72 333 ILE A O 1
ATOM 2713 N N . PRO A 1 334 ? 3.493 30.673 -16.174 1.00 45.22 334 PRO A N 1
ATOM 2714 C CA . PRO A 1 334 ? 4.116 31.562 -15.173 1.00 45.22 334 PRO A CA 1
ATOM 2715 C C . PRO A 1 334 ? 3.508 31.359 -13.770 1.00 45.22 334 PRO A C 1
ATOM 2717 O O . PRO A 1 334 ? 2.300 31.276 -13.593 1.00 45.22 334 PRO A O 1
ATOM 2720 N N . GLN A 1 335 ? 4.318 31.021 -12.766 1.00 35.47 335 GLN A N 1
ATOM 2721 C CA . GLN A 1 335 ? 4.998 31.926 -11.824 1.00 35.47 335 GLN A CA 1
ATOM 2722 C C . GLN A 1 335 ? 4.086 32.786 -10.922 1.00 35.47 335 GLN A C 1
ATOM 2724 O O . GLN A 1 335 ? 3.503 33.778 -11.337 1.00 35.47 335 GLN A O 1
ATOM 2729 N N . THR A 1 336 ? 4.138 32.401 -9.638 1.00 35.50 336 THR A N 1
ATOM 2730 C CA . THR A 1 336 ? 4.222 33.223 -8.415 1.00 35.50 336 THR A CA 1
ATOM 2731 C C . THR A 1 336 ? 3.084 34.168 -8.029 1.00 35.50 336 THR A C 1
ATOM 2733 O O . THR A 1 336 ? 2.747 35.104 -8.740 1.00 35.50 336 THR A O 1
ATOM 2736 N N . GLY A 1 337 ? 2.633 34.024 -6.779 1.00 31.09 337 GLY A N 1
ATOM 2737 C CA . GLY A 1 337 ? 1.915 35.071 -6.054 1.00 31.09 337 GLY A CA 1
ATOM 2738 C C . GLY A 1 337 ? 1.169 34.515 -4.849 1.00 31.09 337 GLY A C 1
ATOM 2739 O O . GLY A 1 337 ? 0.089 33.956 -4.991 1.00 31.09 337 GLY A O 1
ATOM 2740 N N . GLY A 1 338 ? 1.775 34.618 -3.666 1.00 34.75 338 GLY A N 1
ATOM 2741 C CA . GLY A 1 338 ? 1.197 34.140 -2.415 1.00 34.75 338 GLY A CA 1
ATOM 2742 C C . GLY A 1 338 ? -0.026 34.934 -1.955 1.00 34.75 338 GLY A C 1
ATOM 2743 O O . GLY A 1 338 ? -0.160 36.119 -2.239 1.00 34.75 338 GLY A O 1
ATOM 2744 N N . ALA A 1 339 ? -0.875 34.288 -1.156 1.00 34.38 339 ALA A N 1
ATOM 2745 C CA . ALA A 1 339 ? -1.787 34.978 -0.255 1.00 34.38 339 ALA A CA 1
ATOM 2746 C C . ALA A 1 339 ? -2.131 34.108 0.962 1.00 34.38 339 ALA A C 1
ATOM 2748 O O . ALA A 1 339 ? -2.744 33.048 0.882 1.00 34.38 339 ALA A O 1
ATOM 2749 N N . SER A 1 340 ? -1.664 34.629 2.088 1.00 34.56 340 SER A N 1
ATOM 2750 C CA . SER A 1 340 ? -2.171 34.580 3.455 1.00 34.56 340 SER A CA 1
ATOM 2751 C C . SER A 1 340 ? -3.626 34.139 3.716 1.00 34.56 340 SER A C 1
ATOM 2753 O O . SER A 1 340 ? -4.543 34.435 2.960 1.00 34.56 340 SER A O 1
ATOM 2755 N N . HIS A 1 341 ? -3.805 33.655 4.954 1.00 31.78 341 HIS A N 1
ATOM 2756 C CA . HIS A 1 341 ? -5.017 33.686 5.791 1.00 31.78 341 HIS A CA 1
ATOM 2757 C C . HIS A 1 341 ? -6.127 32.644 5.544 1.00 31.78 341 HIS A C 1
ATOM 2759 O O . HIS A 1 341 ? -7.013 32.824 4.719 1.00 31.78 341 HIS A O 1
ATOM 2765 N N . ARG A 1 342 ? -6.260 31.691 6.480 1.00 33.09 342 ARG A N 1
ATOM 2766 C CA . ARG A 1 342 ? -7.220 31.833 7.597 1.00 33.09 342 ARG A CA 1
ATOM 2767 C C . ARG A 1 342 ? -7.090 30.695 8.608 1.00 33.09 342 ARG A C 1
ATOM 2769 O O . ARG A 1 342 ? -7.291 29.526 8.301 1.00 33.09 342 ARG A O 1
ATOM 2776 N N . ARG A 1 343 ? -6.846 31.092 9.859 1.00 32.47 343 ARG A N 1
ATOM 2777 C CA . ARG A 1 343 ? -7.179 30.312 11.052 1.00 32.47 343 ARG A CA 1
ATOM 2778 C C . ARG A 1 343 ? -8.677 29.995 11.023 1.00 32.47 343 ARG A C 1
ATOM 2780 O O . ARG A 1 343 ? -9.492 30.909 10.914 1.00 32.47 343 ARG A O 1
ATOM 2787 N N . ARG A 1 344 ? -9.037 28.728 11.202 1.00 33.94 344 ARG A N 1
ATOM 2788 C CA . ARG A 1 344 ? -10.316 28.348 11.804 1.00 33.94 344 ARG A CA 1
ATOM 2789 C C . ARG A 1 344 ? -10.033 27.367 12.927 1.00 33.94 344 ARG A C 1
ATOM 2791 O O . ARG A 1 344 ? -9.634 26.230 12.715 1.00 33.94 344 ARG A O 1
ATOM 2798 N N . THR A 1 345 ? -10.194 27.895 14.126 1.00 35.91 345 THR A N 1
ATOM 2799 C CA . THR A 1 345 ? -10.434 27.175 15.366 1.00 35.91 345 THR A CA 1
ATOM 2800 C C . THR A 1 345 ? -11.606 26.214 15.187 1.00 35.91 345 THR A C 1
ATOM 2802 O O . THR A 1 345 ? -12.636 26.627 14.660 1.00 35.91 345 THR A O 1
ATOM 2805 N N . ASN A 1 346 ? -11.466 24.973 15.654 1.00 31.72 346 ASN A N 1
ATOM 2806 C CA . ASN A 1 346 ? -12.485 24.309 16.468 1.00 31.72 346 ASN A CA 1
ATOM 2807 C C . ASN A 1 346 ? -11.884 23.080 17.168 1.00 31.72 346 ASN A C 1
ATOM 2809 O O . ASN A 1 346 ? -11.237 22.237 16.552 1.00 31.72 346 ASN A O 1
ATOM 2813 N N . ARG A 1 347 ? -12.076 23.060 18.489 1.00 32.84 347 ARG A N 1
ATOM 2814 C CA . ARG A 1 347 ? -11.775 21.978 19.438 1.00 32.84 347 ARG A CA 1
ATOM 2815 C C . ARG A 1 347 ? -12.778 20.809 19.274 1.00 32.84 347 ARG A C 1
ATOM 2817 O O . ARG A 1 347 ? -13.724 20.944 18.502 1.00 32.84 347 ARG A O 1
ATOM 2824 N N . PRO A 1 348 ? -12.560 19.661 19.947 1.00 38.81 348 PRO A N 1
ATOM 2825 C CA . PRO A 1 348 ? -12.822 18.341 19.396 1.00 38.81 348 PRO A CA 1
ATOM 2826 C C . PRO A 1 348 ? -14.163 17.757 19.850 1.00 38.81 348 PRO A C 1
ATOM 2828 O O . PRO A 1 348 ? -14.590 17.959 20.985 1.00 38.81 348 PRO A O 1
ATOM 2831 N N . ALA A 1 349 ? -14.776 16.958 18.979 1.00 32.62 349 ALA A N 1
ATOM 2832 C CA . ALA A 1 349 ? -15.806 16.010 19.372 1.00 32.62 349 ALA A CA 1
ATOM 2833 C C . ALA A 1 349 ? -15.125 14.752 19.934 1.00 32.62 349 ALA A C 1
ATOM 2835 O O . ALA A 1 349 ? -14.406 14.046 19.225 1.00 32.62 349 ALA A O 1
ATOM 2836 N N . GLN A 1 350 ? -15.326 14.513 21.229 1.00 33.81 350 GLN A N 1
ATOM 2837 C CA . GLN A 1 350 ? -15.175 13.201 21.843 1.00 33.81 350 GLN A CA 1
ATOM 2838 C C . GLN A 1 350 ? -16.237 12.272 21.252 1.00 33.81 350 GLN A C 1
ATOM 2840 O O . GLN A 1 350 ? -17.422 12.558 21.372 1.00 33.81 350 GLN A O 1
ATOM 2845 N N . GLU A 1 351 ? -15.830 11.137 20.691 1.00 33.78 351 GLU A N 1
ATOM 2846 C CA . GLU A 1 351 ? -16.729 9.996 20.516 1.00 33.78 351 GLU A CA 1
ATOM 2847 C C . GLU A 1 351 ? -15.959 8.690 20.742 1.00 33.78 351 GLU A C 1
ATOM 2849 O O . GLU A 1 351 ? -15.259 8.153 19.884 1.00 33.78 351 GLU A O 1
ATOM 2854 N N . GLN A 1 352 ? -16.039 8.261 22.002 1.00 36.84 352 GLN A N 1
ATOM 2855 C CA . GLN A 1 352 ? -16.258 6.892 22.466 1.00 36.84 352 GLN A CA 1
ATOM 2856 C C . GLN A 1 352 ? -16.294 5.827 21.349 1.00 36.84 352 GLN A C 1
ATOM 2858 O O . GLN A 1 352 ? -17.309 5.617 20.693 1.00 36.84 352 GLN A O 1
ATOM 2863 N N . ASN A 1 353 ? -15.199 5.085 21.196 1.00 33.66 353 ASN A N 1
ATOM 2864 C CA . ASN A 1 353 ? -15.209 3.744 20.609 1.00 33.66 353 ASN A CA 1
ATOM 2865 C C . ASN A 1 353 ? -14.341 2.830 21.480 1.00 33.66 353 ASN A C 1
ATOM 2867 O O . ASN A 1 353 ? -13.233 2.428 21.116 1.00 33.66 353 ASN A O 1
ATOM 2871 N N . LEU A 1 354 ? -14.856 2.533 22.676 1.00 41.25 354 LEU A N 1
ATOM 2872 C CA . LEU A 1 354 ? -14.396 1.400 23.465 1.00 41.25 354 LEU A CA 1
ATOM 2873 C C . LEU A 1 354 ? -14.839 0.122 22.753 1.00 41.25 354 LEU A C 1
ATOM 2875 O O . LEU A 1 354 ? -16.016 -0.135 22.504 1.00 41.25 354 LEU A O 1
ATOM 2879 N N . LYS A 1 355 ? -13.819 -0.625 22.350 1.00 42.44 355 LYS A N 1
ATOM 2880 C CA . LYS A 1 355 ? -13.890 -1.856 21.583 1.00 42.44 355 LYS A CA 1
ATOM 2881 C C . LYS A 1 355 ? -14.600 -2.937 22.394 1.00 42.44 355 LYS A C 1
ATOM 2883 O O . LYS A 1 355 ? -14.191 -3.282 23.495 1.00 42.44 355 LYS A O 1
ATOM 2888 N N . THR A 1 356 ? -15.608 -3.527 21.773 1.00 45.56 356 THR A N 1
ATOM 2889 C CA . THR A 1 356 ? -16.186 -4.825 22.105 1.00 45.56 356 THR A CA 1
ATOM 2890 C C . THR A 1 356 ? -15.146 -5.941 21.920 1.00 45.56 356 THR A C 1
ATOM 2892 O O . THR A 1 356 ? -14.858 -6.380 20.809 1.00 45.56 356 THR A O 1
ATOM 2895 N N . ARG A 1 357 ? -14.559 -6.393 23.028 1.00 43.56 357 ARG A N 1
ATOM 2896 C CA . ARG A 1 357 ? -13.781 -7.636 23.211 1.00 43.56 357 ARG A CA 1
ATOM 2897 C C . ARG A 1 357 ? -13.747 -7.809 24.731 1.00 43.56 357 ARG A C 1
ATOM 2899 O O . ARG A 1 357 ? -13.106 -7.002 25.380 1.00 43.56 357 ARG A O 1
ATOM 2906 N N . THR A 1 358 ? -14.560 -8.645 25.362 1.00 48.03 358 THR A N 1
ATOM 2907 C CA . THR A 1 358 ? -14.486 -10.112 25.379 1.00 48.03 358 THR A CA 1
ATOM 2908 C C . THR A 1 358 ? -15.741 -10.633 26.101 1.00 48.03 358 THR A C 1
ATOM 2910 O O . THR A 1 358 ? -15.996 -10.243 27.234 1.00 48.03 358 THR A O 1
ATOM 2913 N N . PHE A 1 359 ? -16.540 -11.506 25.477 1.00 34.59 359 PHE A N 1
ATOM 2914 C CA . PHE A 1 359 ? -17.640 -12.205 26.173 1.00 34.59 359 PHE A CA 1
ATOM 2915 C C . PHE A 1 359 ? -17.825 -13.654 25.679 1.00 34.59 359 PHE A C 1
ATOM 2917 O O . PHE A 1 359 ? -18.938 -14.163 25.616 1.00 34.59 359 PHE A O 1
ATOM 2924 N N . CYS A 1 360 ? -16.740 -14.337 25.292 1.00 42.72 360 CYS A N 1
ATOM 2925 C CA . CYS A 1 360 ? -16.816 -15.727 24.811 1.00 42.72 360 CYS A CA 1
ATOM 2926 C C . CYS A 1 360 ? -15.833 -16.716 25.468 1.00 42.72 360 CYS A C 1
ATOM 2928 O O . CYS A 1 360 ? -15.639 -17.785 24.910 1.00 42.72 360 CYS A O 1
ATOM 2930 N N . GLU A 1 361 ? -15.254 -16.441 26.644 1.00 42.69 361 GLU A N 1
ATOM 2931 C CA . GLU A 1 361 ? -14.266 -17.367 27.254 1.00 42.69 361 GLU A CA 1
ATOM 2932 C C . GLU A 1 361 ? -14.484 -17.733 28.738 1.00 42.69 361 GLU A C 1
ATOM 2934 O O . GLU A 1 361 ? -13.564 -18.227 29.373 1.00 42.69 361 GLU A O 1
ATOM 2939 N N . VAL A 1 362 ? -15.686 -17.577 29.316 1.00 46.72 362 VAL A N 1
ATOM 2940 C CA . VAL A 1 362 ? -15.905 -17.899 30.756 1.00 46.72 362 VAL A CA 1
ATOM 2941 C C . VAL A 1 362 ? -17.015 -18.932 31.031 1.00 46.72 362 VAL A C 1
ATOM 2943 O O . VAL A 1 362 ? -17.414 -19.117 32.167 1.00 46.72 362 VAL A O 1
ATOM 2946 N N . LEU A 1 363 ? -17.493 -19.697 30.044 1.00 42.12 363 LEU A N 1
ATOM 2947 C CA . LEU A 1 363 ? -18.451 -20.794 30.309 1.00 42.12 363 LEU A CA 1
ATOM 2948 C C . LEU A 1 363 ? -18.026 -22.119 29.672 1.00 42.12 363 LEU A C 1
ATOM 2950 O O . LEU A 1 363 ? -18.780 -22.723 28.921 1.00 42.12 363 LEU A O 1
ATOM 2954 N N . ASN A 1 364 ? -16.799 -22.554 29.966 1.00 45.25 364 ASN A N 1
ATOM 2955 C CA . ASN A 1 364 ? -16.362 -23.935 29.721 1.00 45.25 364 ASN A CA 1
ATOM 2956 C C . ASN A 1 364 ? -15.497 -24.515 30.854 1.00 45.25 364 ASN A C 1
ATOM 2958 O O . ASN A 1 364 ? -14.827 -25.515 30.643 1.00 45.25 364 ASN A O 1
ATOM 2962 N N . ASN A 1 365 ? -15.517 -23.922 32.051 1.00 47.34 365 ASN A N 1
ATOM 2963 C CA . ASN A 1 365 ? -14.923 -24.512 33.254 1.00 47.34 365 ASN A CA 1
ATOM 2964 C C . ASN A 1 365 ? -15.699 -24.039 34.491 1.00 47.34 365 ASN A C 1
ATOM 2966 O O . ASN A 1 365 ? -15.297 -23.055 35.112 1.00 47.34 365 ASN A O 1
ATOM 2970 N N . LEU A 1 366 ? -16.832 -24.698 34.763 1.00 40.69 366 LEU A N 1
ATOM 2971 C CA . LEU A 1 366 ? -17.390 -25.077 36.076 1.00 40.69 366 LEU A CA 1
ATOM 2972 C C . LEU A 1 366 ? -18.826 -25.582 35.905 1.00 40.69 366 LEU A C 1
ATOM 2974 O O . LEU A 1 366 ? -19.659 -24.818 35.366 1.00 40.69 366 LEU A O 1
#

Secondary structure (DSSP, 8-state):
------HHHHHHHHHHHHHHHHHHHHHHHHHHHHHHT--HHHHHHHHHHHHHHHHHHHHHHHHHHHHHHHHHHHHHHHHHHHHHT-S-HHHHHHHHHHHHHHHHHHHHHHHHHHHHHHHHHHHHHHS--HHHHHHHHHHHHHHHHHHHHHHHHHHHHHHHHHHHHHHHHHHHHHHHHHHHHHHHHHHHHHHHHHHHHHHHHHHHHHHHHHHHHHHHHHHHHHHHHHTT--------S--------------TTHHHHHTTS--HHHHHHHHHHHHHHHHHHHHHHHHHHHHHHHHHHHHHHHHHHHHHHHHHHHHHHHHTTS----PPP-----------------------------SSSSSS--

Radius of gyration: 72.96 Å; chains: 1; bounding box: 212×91×162 Å